Protein AF-0000000074257483 (afdb_homodimer)

Secondary structure (DSSP, 8-state):
-EEEEEEEEE-GGG-SSTHHHHHHHHHHHHHHHHTTEEEEEEEEEESS-SEEEEEEESSHHHHHHHHHHHHHTTEEEEEEEEEEGGGHHHHHHT-/-EEEEEEEEE-GGG-SSTHHHHHHHHHHHHHHHHTTEEEEEEEEEESS-SEEEEEEESSHHHHHHHHHHHHHTTEEEEEEEEEEGGGHHHHHHT-

Structure (mmCIF, N/CA/C/O backbone):
data_AF-0000000074257483-model_v1
#
loop_
_entity.id
_entity.type
_entity.pdbx_description
1 polymer 'GYD domain-containing protein'
#
loop_
_atom_site.group_PDB
_atom_site.id
_atom_site.type_symbol
_atom_site.label_atom_id
_atom_site.label_alt_id
_atom_site.label_comp_id
_atom_site.label_asym_id
_atom_site.label_entity_id
_atom_site.label_seq_id
_atom_site.pdbx_PDB_ins_code
_atom_site.Cartn_x
_atom_site.Cartn_y
_atom_site.Cartn_z
_atom_site.occupancy
_atom_site.B_iso_or_equiv
_atom_site.auth_seq_id
_atom_site.auth_comp_id
_atom_site.auth_asym_id
_atom_site.auth_atom_id
_atom_site.pdbx_PDB_model_num
ATOM 1 N N . MET A 1 1 ? -15.141 -3.865 9.93 1 90.94 1 MET A N 1
ATOM 2 C CA . MET A 1 1 ? -14.094 -2.898 9.617 1 90.94 1 MET A CA 1
ATOM 3 C C . MET A 1 1 ? -13.562 -3.109 8.203 1 90.94 1 MET A C 1
ATOM 5 O O . MET A 1 1 ? -13.359 -4.246 7.773 1 90.94 1 MET A O 1
AT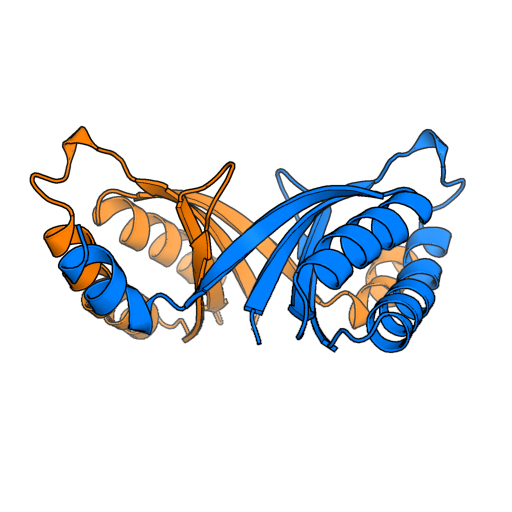OM 9 N N . SER A 1 2 ? -13.547 -2 7.48 1 95.56 2 SER A N 1
ATOM 10 C CA . SER A 1 2 ? -13.047 -2.059 6.109 1 95.56 2 SER A CA 1
ATOM 11 C C . SER A 1 2 ? -11.68 -1.393 5.984 1 95.56 2 SER A C 1
ATOM 13 O O . SER A 1 2 ? -11.43 -0.368 6.621 1 95.56 2 SER A O 1
ATOM 15 N N . THR A 1 3 ? -10.836 -1.987 5.184 1 97.44 3 THR A N 1
ATOM 16 C CA . THR A 1 3 ? -9.484 -1.471 4.969 1 97.44 3 THR A CA 1
ATOM 17 C C . THR A 1 3 ? -9.422 -0.636 3.693 1 97.44 3 THR A C 1
ATOM 19 O O . THR A 1 3 ? -10.016 -1.001 2.676 1 97.44 3 THR A O 1
ATOM 22 N N . TYR A 1 4 ? -8.758 0.468 3.791 1 97.69 4 TYR A N 1
ATOM 23 C CA . TYR A 1 4 ? -8.539 1.355 2.652 1 97.69 4 TYR A CA 1
ATOM 24 C C . TYR A 1 4 ? -7.062 1.676 2.486 1 97.69 4 TYR A C 1
ATOM 26 O O . TYR A 1 4 ? -6.309 1.685 3.463 1 97.69 4 TYR A O 1
ATOM 34 N N . ILE A 1 5 ? -6.695 1.894 1.226 1 98.25 5 ILE A N 1
ATOM 35 C CA . ILE A 1 5 ? -5.348 2.324 0.876 1 98.25 5 ILE A CA 1
ATOM 36 C C . ILE A 1 5 ? -5.414 3.611 0.056 1 98.25 5 ILE A C 1
ATOM 38 O O . ILE A 1 5 ? -6.148 3.689 -0.93 1 98.25 5 ILE A O 1
ATOM 42 N N . ALA A 1 6 ? -4.707 4.582 0.475 1 97.69 6 ALA A N 1
ATOM 43 C CA . ALA A 1 6 ? -4.594 5.848 -0.251 1 97.69 6 ALA A CA 1
ATOM 44 C C . ALA A 1 6 ? -3.188 6.035 -0.81 1 97.69 6 ALA A C 1
ATOM 46 O O . ALA A 1 6 ? -2.211 6.059 -0.056 1 97.69 6 ALA A O 1
ATOM 47 N N . LEU A 1 7 ? -3.074 6.094 -2.111 1 97.88 7 LEU A N 1
ATOM 48 C CA . LEU A 1 7 ? -1.861 6.57 -2.768 1 97.88 7 LEU A CA 1
ATOM 49 C C . LEU A 1 7 ? -1.871 8.094 -2.891 1 97.88 7 LEU A C 1
ATOM 51 O O . LEU A 1 7 ? -2.887 8.68 -3.266 1 97.88 7 LEU A O 1
ATOM 55 N N . ALA A 1 8 ? -0.754 8.75 -2.551 1 97.31 8 ALA A N 1
ATOM 56 C CA . ALA A 1 8 ? -0.803 10.203 -2.426 1 97.31 8 ALA A CA 1
ATOM 57 C C . ALA A 1 8 ? 0.397 10.852 -3.109 1 97.31 8 ALA A C 1
ATOM 59 O O . ALA A 1 8 ? 1.509 10.32 -3.062 1 97.31 8 ALA A O 1
ATOM 60 N N . ASP A 1 9 ? 0.123 11.984 -3.672 1 96.38 9 ASP A N 1
ATOM 61 C CA . ASP A 1 9 ? 1.147 12.867 -4.211 1 96.38 9 ASP A CA 1
ATOM 62 C C . ASP A 1 9 ? 1.146 14.211 -3.488 1 96.38 9 ASP A C 1
ATOM 64 O O . ASP A 1 9 ? 0.085 14.758 -3.182 1 96.38 9 ASP A O 1
ATOM 68 N N . VAL A 1 10 ? 2.35 14.695 -3.266 1 94.25 10 VAL A N 1
ATOM 69 C CA . VAL A 1 10 ? 2.484 16 -2.631 1 94.25 10 VAL A CA 1
ATOM 70 C C . VAL A 1 10 ? 2.109 17.094 -3.625 1 94.25 10 VAL A C 1
ATOM 72 O O . VAL A 1 10 ? 2.566 17.094 -4.77 1 94.25 10 VAL A O 1
ATOM 75 N N . ASN A 1 11 ? 1.139 17.891 -3.246 1 93.31 11 ASN A N 1
ATOM 76 C CA . ASN A 1 11 ? 0.928 19.156 -3.949 1 93.31 11 ASN A CA 1
ATOM 77 C C . ASN A 1 11 ? 1.996 20.188 -3.59 1 93.31 11 ASN A C 1
ATOM 79 O O . ASN A 1 11 ? 1.896 20.859 -2.562 1 93.31 11 ASN A O 1
ATOM 83 N N . GLU A 1 12 ? 2.869 20.375 -4.43 1 88.81 12 GLU A N 1
ATOM 84 C CA . GLU A 1 12 ? 4.074 21.156 -4.133 1 88.81 12 GLU A CA 1
ATOM 85 C C . GLU A 1 12 ? 3.736 22.609 -3.818 1 88.81 12 GLU A C 1
ATOM 87 O O . GLU A 1 12 ? 4.473 23.281 -3.09 1 88.81 12 GLU A O 1
ATOM 92 N N . GLN A 1 13 ? 2.617 23.062 -4.352 1 90.75 13 GLN A N 1
ATOM 93 C CA . GLN A 1 13 ? 2.252 24.453 -4.156 1 90.75 13 GLN A CA 1
ATOM 94 C C . GLN A 1 13 ? 1.845 24.734 -2.713 1 90.75 13 GLN A C 1
ATOM 96 O O . GLN A 1 13 ? 1.81 25.875 -2.275 1 90.75 13 GLN A O 1
ATOM 101 N N . GLU A 1 14 ? 1.692 23.656 -2.016 1 89.75 14 GLU A N 1
ATOM 102 C CA . GLU A 1 14 ? 1.17 23.812 -0.661 1 89.75 14 GLU A CA 1
ATOM 103 C C . GLU A 1 14 ? 2.293 23.781 0.371 1 89.75 14 GLU A C 1
ATOM 105 O O . GLU A 1 14 ? 2.049 23.953 1.567 1 89.75 14 GLU A O 1
ATOM 110 N N . PHE A 1 15 ? 3.477 23.547 -0.029 1 90.25 15 PHE A N 1
ATOM 111 C CA . PHE A 1 15 ? 4.586 23.422 0.908 1 90.25 15 PHE A CA 1
ATOM 112 C C . PHE A 1 15 ? 5.723 24.375 0.527 1 90.25 15 PHE A C 1
ATOM 114 O O . PHE A 1 15 ? 6.008 24.562 -0.657 1 90.25 15 PHE A O 1
ATOM 121 N N . GLN A 1 16 ? 6.375 24.875 1.514 1 88.56 16 GLN A N 1
ATOM 122 C CA . GLN A 1 16 ? 7.492 25.781 1.298 1 88.56 16 GLN A CA 1
ATOM 123 C C . GLN A 1 16 ? 8.828 25.062 1.424 1 88.56 16 GLN A C 1
ATOM 125 O O . GLN A 1 16 ? 9.844 25.531 0.901 1 88.56 16 GLN A O 1
ATOM 130 N N . ASN A 1 17 ? 8.797 24.062 2.258 1 88.5 17 ASN A N 1
ATOM 131 C CA . ASN A 1 17 ? 10 23.266 2.463 1 88.5 17 ASN A CA 1
ATOM 132 C C . ASN A 1 17 ? 9.664 21.828 2.848 1 88.5 17 ASN A C 1
ATOM 134 O O . ASN A 1 17 ? 8.547 21.547 3.268 1 88.5 17 ASN A O 1
ATOM 138 N N . PRO A 1 18 ? 10.609 20.922 2.703 1 85.62 18 PRO A N 1
ATOM 139 C CA . PRO A 1 18 ? 10.367 19.5 2.949 1 85.62 18 PRO A CA 1
ATOM 140 C C . PRO A 1 18 ? 10.07 19.203 4.418 1 85.62 18 PRO A C 1
ATOM 142 O O . PRO A 1 18 ? 9.445 18.188 4.727 1 85.62 18 PRO A O 1
ATOM 145 N N . GLN A 1 19 ? 10.508 20.047 5.344 1 87.44 19 GLN A N 1
ATOM 146 C CA . GLN A 1 19 ? 10.297 19.828 6.77 1 87.44 19 GLN A CA 1
ATOM 147 C C . GLN A 1 19 ? 8.812 19.875 7.125 1 87.44 19 GLN A C 1
ATOM 149 O O . GLN A 1 19 ? 8.383 19.234 8.094 1 87.44 19 GLN A O 1
ATOM 154 N N . GLU A 1 20 ? 8.141 20.594 6.32 1 89.75 20 GLU A N 1
ATOM 155 C CA . GLU A 1 20 ? 6.703 20.688 6.562 1 89.75 20 GLU A CA 1
ATOM 156 C C . GLU A 1 20 ? 6.02 19.328 6.355 1 89.75 20 GLU A C 1
ATOM 158 O O . GLU A 1 20 ? 4.992 19.047 6.973 1 89.75 20 GLU A O 1
ATOM 163 N N . LEU A 1 21 ? 6.609 18.469 5.484 1 88.31 21 LEU A N 1
ATOM 164 C CA . LEU A 1 21 ? 6.062 17.141 5.227 1 88.31 21 LEU A CA 1
ATOM 165 C C . LEU A 1 21 ? 6.188 16.25 6.461 1 88.31 21 LEU A C 1
ATOM 167 O O . LEU A 1 21 ? 5.348 15.375 6.688 1 88.31 21 LEU A O 1
ATOM 171 N N . VAL A 1 22 ? 7.164 16.516 7.289 1 89 22 VAL A N 1
ATOM 172 C CA . VAL A 1 22 ? 7.352 15.75 8.516 1 89 22 VAL A CA 1
ATOM 173 C C . VAL A 1 22 ? 6.219 16.062 9.492 1 89 22 VAL A C 1
ATOM 175 O O . VAL A 1 22 ? 5.66 15.148 10.109 1 8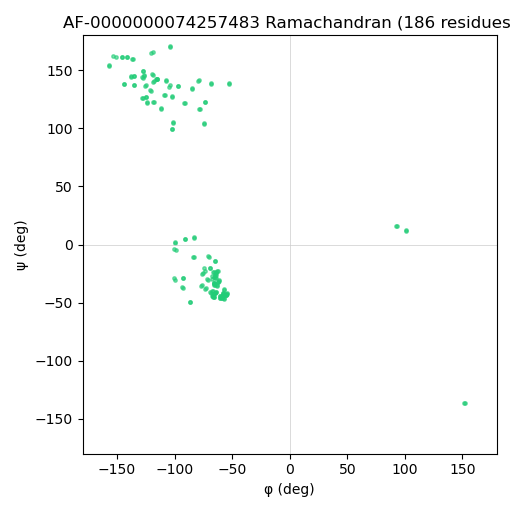9 22 VAL A O 1
ATOM 178 N N . SER A 1 23 ? 5.832 17.25 9.586 1 89.31 23 SER A N 1
ATOM 179 C CA . SER A 1 23 ? 4.879 17.734 10.578 1 89.31 23 SER A CA 1
ATOM 180 C C . SER A 1 23 ? 3.467 17.25 10.273 1 89.31 23 SER A C 1
ATOM 182 O O . SER A 1 23 ? 2.68 16.984 11.188 1 89.31 23 SER A O 1
ATOM 184 N N . ILE A 1 24 ? 3.215 17.062 9.047 1 92.12 24 ILE A N 1
ATOM 185 C CA . ILE A 1 24 ? 1.819 16.797 8.711 1 92.12 24 ILE A CA 1
ATOM 186 C C . ILE A 1 24 ? 1.455 15.359 9.094 1 92.12 24 ILE A C 1
ATOM 188 O O . ILE A 1 24 ? 0.278 15.047 9.281 1 92.12 24 ILE A O 1
ATOM 192 N N . TRP A 1 25 ? 2.34 14.484 9.164 1 90.75 25 TRP A N 1
ATOM 193 C CA . TRP A 1 25 ? 2.033 13.086 9.438 1 90.75 25 TRP A CA 1
ATOM 194 C C . TRP A 1 25 ? 1.495 12.914 10.852 1 90.75 25 TRP A C 1
ATOM 196 O O . TRP A 1 25 ? 0.626 12.07 11.094 1 90.75 25 TRP A O 1
ATOM 206 N N . GLY A 1 26 ? 2.111 13.672 11.82 1 89.69 26 GLY A N 1
ATOM 207 C CA . GLY A 1 26 ? 1.485 13.688 13.133 1 89.69 26 GLY A CA 1
ATOM 208 C C . GLY A 1 26 ? 0.034 14.125 13.102 1 89.69 26 GLY A C 1
ATOM 209 O O . GLY A 1 26 ? -0.824 13.5 13.727 1 89.69 26 GLY A O 1
ATOM 210 N N . ASP A 1 27 ? -0.224 15.109 12.367 1 94.5 27 ASP A N 1
ATOM 211 C CA . ASP A 1 27 ? -1.575 15.641 12.242 1 94.5 27 ASP A CA 1
ATOM 212 C C . ASP A 1 27 ? -2.5 14.648 11.547 1 94.5 27 ASP A C 1
ATOM 214 O O . ASP A 1 27 ? -3.654 14.484 11.938 1 94.5 27 ASP A O 1
ATOM 218 N N . ILE A 1 28 ? -2.039 14.031 10.477 1 95.56 28 ILE A N 1
ATOM 219 C CA . ILE A 1 28 ? -2.83 13.062 9.727 1 95.56 28 ILE A CA 1
ATOM 220 C C . ILE A 1 28 ? -3.227 11.906 10.641 1 95.56 28 ILE A C 1
ATOM 222 O O . ILE A 1 28 ? -4.383 11.477 10.648 1 95.56 28 ILE A O 1
ATOM 226 N N . ARG A 1 29 ? -2.277 11.422 11.398 1 95.31 29 ARG A N 1
ATOM 227 C CA . ARG A 1 29 ? -2.584 10.344 12.336 1 95.31 29 ARG A CA 1
ATOM 228 C C . ARG A 1 29 ? -3.693 10.758 13.297 1 95.31 29 ARG A C 1
ATOM 230 O O . ARG A 1 29 ? -4.617 9.977 13.547 1 95.31 29 ARG A O 1
ATOM 237 N N . GLU A 1 30 ? -3.586 11.93 13.836 1 96.12 30 GLU A N 1
ATOM 238 C CA . GLU A 1 30 ? -4.598 12.445 14.75 1 96.12 30 GLU A CA 1
ATOM 239 C C . GLU A 1 30 ? -5.957 12.555 14.07 1 96.12 30 GLU A C 1
ATOM 241 O O . GLU A 1 30 ? -6.984 12.195 14.656 1 96.12 30 GLU A O 1
ATOM 246 N N . ASP A 1 31 ? -5.988 13.109 12.852 1 96.62 31 ASP A N 1
ATOM 247 C CA . ASP A 1 31 ? -7.234 13.258 12.102 1 96.62 31 ASP A CA 1
ATOM 248 C C . ASP A 1 31 ? -7.898 11.898 11.867 1 96.62 31 ASP A C 1
ATOM 250 O O . ASP A 1 31 ? -9.117 11.766 12.023 1 96.62 31 ASP A O 1
ATOM 254 N N . VAL A 1 32 ? -7.125 10.859 11.469 1 97 32 VAL A N 1
ATOM 255 C CA . VAL A 1 32 ? -7.652 9.516 11.219 1 97 32 VAL A CA 1
ATOM 256 C C . VAL A 1 32 ? -8.328 8.984 12.484 1 97 32 VAL A C 1
ATOM 258 O O . VAL A 1 32 ? -9.453 8.477 12.43 1 97 32 VAL A O 1
ATOM 261 N N . GLU A 1 33 ? -7.684 9.195 13.594 1 96.38 33 GLU A N 1
ATOM 262 C CA . GLU A 1 33 ? -8.227 8.719 14.867 1 96.38 33 GLU A CA 1
ATOM 263 C C . GLU A 1 33 ? -9.508 9.461 15.227 1 96.38 33 GLU A C 1
ATOM 265 O O . GLU A 1 33 ? -10.5 8.844 15.625 1 96.38 33 GLU A O 1
ATOM 270 N N . LYS A 1 34 ? -9.461 10.703 15.07 1 97 34 LYS A N 1
ATOM 271 C CA . LYS A 1 34 ? -10.609 11.539 15.414 1 97 34 LYS A CA 1
ATOM 272 C C . LYS A 1 34 ? -11.828 11.18 14.562 1 97 34 LYS A C 1
ATOM 274 O O . LYS A 1 34 ? -12.961 11.273 15.031 1 97 34 LYS A O 1
ATOM 279 N N . LEU A 1 35 ? -11.625 10.773 13.383 1 96.38 35 LEU A N 1
ATOM 280 C CA . LEU A 1 35 ? -12.711 10.492 12.445 1 96.38 35 LEU A CA 1
ATOM 281 C C . LEU A 1 35 ? -13.148 9.039 12.539 1 96.38 35 LEU A C 1
ATOM 283 O O . LEU A 1 35 ? -13.93 8.562 11.711 1 96.38 35 LEU A O 1
ATOM 287 N N . GLY A 1 36 ? -12.516 8.375 13.523 1 94.19 36 GLY A N 1
ATOM 288 C CA . GLY A 1 36 ? -12.992 7.027 13.812 1 94.19 36 GLY A CA 1
ATOM 289 C C . GLY A 1 36 ? -12.234 5.953 13.047 1 94.19 36 GLY 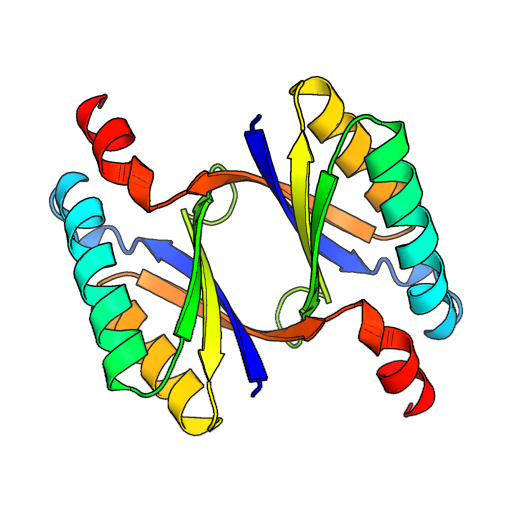A C 1
ATOM 290 O O . GLY A 1 36 ? -12.727 4.832 12.898 1 94.19 36 GLY A O 1
ATOM 291 N N . GLY A 1 37 ? -11.078 6.336 12.516 1 97.12 37 GLY A N 1
ATOM 292 C CA . GLY A 1 37 ? -10.25 5.363 11.82 1 97.12 37 GLY A CA 1
ATOM 293 C C . GLY A 1 37 ? -9.047 4.918 12.625 1 97.12 37 GLY A C 1
ATOM 294 O O . GLY A 1 37 ? -8.82 5.406 13.734 1 97.12 37 GLY A O 1
ATOM 295 N N . GLU A 1 38 ? -8.398 3.908 12.109 1 97.5 38 GLU A N 1
ATOM 296 C CA . GLU A 1 38 ? -7.109 3.436 12.602 1 97.5 38 GLU A CA 1
ATOM 297 C C . GLU A 1 38 ? -6.066 3.418 11.484 1 97.5 38 GLU A C 1
ATOM 299 O O . GLU A 1 38 ? -6.262 2.766 10.461 1 97.5 38 GLU A O 1
ATOM 304 N N . LEU A 1 39 ? -5 4.117 11.656 1 96.75 39 LEU A N 1
ATOM 305 C CA . LEU A 1 39 ? -3.885 4.086 10.719 1 96.75 39 LEU A CA 1
ATOM 306 C C . LEU A 1 39 ? -3.045 2.83 10.906 1 96.75 39 LEU A C 1
ATOM 308 O O . LEU A 1 39 ? -2.484 2.609 11.984 1 96.75 39 LEU A O 1
ATOM 312 N N . LEU A 1 40 ? -2.955 1.969 9.953 1 97 40 LEU A N 1
ATOM 313 C CA . LEU A 1 40 ? -2.215 0.715 10.047 1 97 40 LEU A CA 1
ATOM 314 C C . LEU A 1 40 ? -0.749 0.92 9.68 1 97 40 LEU A C 1
ATOM 316 O O . LEU A 1 40 ? 0.146 0.504 10.422 1 97 40 LEU A O 1
ATOM 320 N N . ASP A 1 41 ? -0.519 1.566 8.547 1 96.19 41 ASP A N 1
ATOM 321 C CA . ASP A 1 41 ? 0.846 1.862 8.117 1 96.19 41 ASP A CA 1
ATOM 322 C C . ASP A 1 41 ? 0.875 3.051 7.16 1 96.19 41 ASP A C 1
ATOM 324 O O . ASP A 1 41 ? -0.132 3.365 6.523 1 96.19 41 ASP A O 1
ATOM 328 N N . SER A 1 42 ? 1.956 3.707 7.113 1 97 42 SER A N 1
ATOM 329 C CA . SER A 1 42 ? 2.24 4.785 6.168 1 97 42 SER A CA 1
ATOM 330 C C . SER A 1 42 ? 3.703 4.773 5.742 1 97 42 SER A C 1
ATOM 332 O O . SER A 1 42 ? 4.594 4.527 6.559 1 97 42 SER A O 1
ATOM 334 N N . TYR A 1 43 ? 3.953 4.992 4.438 1 96.88 43 TYR A N 1
ATOM 335 C CA . TYR A 1 43 ? 5.301 4.98 3.885 1 96.88 43 TYR A CA 1
ATOM 336 C C . TYR A 1 43 ? 5.5 6.117 2.895 1 96.88 43 TYR A C 1
ATOM 338 O O . TYR A 1 43 ? 4.574 6.48 2.164 1 96.88 43 TYR A O 1
ATOM 346 N N . ALA A 1 44 ? 6.68 6.625 2.93 1 95.81 44 ALA A N 1
ATOM 347 C CA . ALA A 1 44 ? 7.168 7.359 1.768 1 95.81 44 ALA A CA 1
ATOM 348 C C . ALA A 1 44 ? 7.648 6.41 0.675 1 95.81 44 ALA A C 1
ATOM 350 O O . ALA A 1 44 ? 8.281 5.387 0.964 1 95.81 44 ALA A O 1
ATOM 351 N N . LEU A 1 45 ? 7.367 6.77 -0.537 1 96.12 45 LEU A N 1
ATOM 352 C CA . LEU A 1 45 ? 7.676 5.895 -1.661 1 96.12 45 LEU A CA 1
ATOM 353 C C . LEU A 1 45 ? 8.727 6.527 -2.57 1 96.12 45 LEU A C 1
ATOM 355 O O . LEU A 1 45 ? 8.75 7.75 -2.734 1 96.12 45 LEU A O 1
ATOM 359 N N . VAL A 1 46 ? 9.57 5.75 -3.074 1 92.44 46 VAL A N 1
ATOM 360 C CA . VAL A 1 46 ? 10.508 6.152 -4.121 1 92.44 46 VAL A CA 1
ATOM 361 C C . VAL A 1 46 ? 10.023 5.637 -5.473 1 92.44 46 VAL A C 1
ATOM 363 O O . VAL A 1 46 ? 10.258 4.477 -5.824 1 92.44 46 VAL A O 1
ATOM 366 N N . GLY A 1 47 ? 9.398 6.473 -6.25 1 89 47 GLY A N 1
ATOM 367 C CA . GLY A 1 47 ? 8.828 6.035 -7.512 1 89 47 GLY A CA 1
ATOM 368 C C . GLY A 1 47 ? 7.625 6.855 -7.938 1 89 47 GLY A C 1
ATOM 369 O O . GLY A 1 47 ? 7.641 8.086 -7.852 1 89 47 GLY A O 1
ATOM 370 N N . GLY A 1 48 ? 6.527 6.125 -8.445 1 84.81 48 GLY A N 1
ATOM 371 C CA . GLY A 1 48 ? 5.445 6.812 -9.125 1 84.81 48 GLY A CA 1
ATOM 372 C C . GLY A 1 48 ? 4.547 7.598 -8.188 1 84.81 48 GLY A C 1
ATOM 373 O O . GLY A 1 48 ? 3.807 8.484 -8.625 1 84.81 48 GLY A O 1
ATOM 374 N N . TYR A 1 49 ? 4.391 7.398 -6.922 1 95.19 49 TYR A N 1
ATOM 375 C CA . TYR A 1 49 ? 3.699 8.156 -5.887 1 95.19 49 TYR A CA 1
ATOM 376 C C . TYR A 1 49 ? 4.672 8.617 -4.805 1 95.19 49 TYR A C 1
ATOM 378 O O . TYR A 1 49 ? 5.801 8.125 -4.727 1 95.19 49 TYR A O 1
ATOM 386 N N . ASP A 1 50 ? 4.219 9.555 -3.982 1 95.44 50 ASP A N 1
ATOM 387 C CA . ASP A 1 50 ? 5.098 10.047 -2.926 1 95.44 50 ASP A CA 1
ATOM 388 C C . ASP A 1 50 ? 4.875 9.281 -1.624 1 95.44 50 ASP A C 1
ATOM 390 O O . ASP A 1 50 ? 5.82 9.047 -0.868 1 95.44 50 ASP A O 1
ATOM 394 N N . PHE A 1 51 ? 3.609 8.93 -1.363 1 96.62 51 PHE A N 1
ATOM 395 C CA . PHE A 1 51 ? 3.277 8.242 -0.121 1 96.62 51 PHE A CA 1
ATOM 396 C C . PHE A 1 51 ? 2.213 7.176 -0.359 1 96.62 51 PHE A C 1
ATOM 398 O O . PHE A 1 51 ? 1.483 7.234 -1.352 1 96.62 51 PHE A O 1
ATOM 405 N N . VAL A 1 52 ? 2.098 6.254 0.573 1 97.62 52 VAL A N 1
ATOM 406 C CA . VAL A 1 52 ? 0.97 5.332 0.697 1 97.62 52 VAL A CA 1
ATOM 407 C C . VAL A 1 52 ? 0.539 5.238 2.158 1 97.62 52 VAL A C 1
ATOM 409 O O . VAL A 1 52 ? 1.38 5.211 3.061 1 97.62 52 VAL A O 1
ATOM 412 N N . VAL A 1 53 ? -0.74 5.242 2.369 1 97.75 53 VAL A N 1
ATOM 413 C CA . VAL A 1 53 ? -1.345 5.16 3.695 1 97.75 53 VAL A CA 1
ATOM 414 C C . VAL A 1 53 ? -2.383 4.043 3.723 1 97.75 53 VAL A C 1
ATOM 416 O O . VAL A 1 53 ? -3.254 3.973 2.852 1 97.75 53 VAL A O 1
ATOM 419 N N . THR A 1 54 ? -2.258 3.148 4.656 1 98.25 54 THR A N 1
ATOM 420 C CA . THR A 1 54 ? -3.26 2.115 4.898 1 98.25 54 THR A CA 1
ATOM 421 C C . THR A 1 54 ? -4.012 2.385 6.199 1 98.25 54 THR A C 1
ATOM 423 O O . THR A 1 54 ? -3.393 2.627 7.238 1 98.25 54 THR A O 1
ATOM 426 N N . PHE A 1 55 ? -5.34 2.385 6.137 1 98.12 55 PHE A N 1
ATOM 427 C CA . PHE A 1 55 ? -6.125 2.633 7.344 1 98.12 55 PHE A CA 1
ATOM 428 C C . PHE A 1 55 ? -7.41 1.817 7.328 1 98.12 55 PHE A C 1
ATOM 430 O O . PHE A 1 55 ? -7.828 1.32 6.281 1 98.12 55 PHE A O 1
ATOM 437 N N . GLU A 1 56 ? -7.977 1.687 8.547 1 98.25 56 GLU A N 1
ATOM 438 C CA . GLU A 1 56 ? -9.25 0.987 8.719 1 98.25 56 GLU A CA 1
ATOM 439 C C . GLU A 1 56 ? -10.32 1.913 9.289 1 98.25 56 GLU A C 1
ATOM 441 O O . GLU A 1 56 ? -10.008 2.834 10.047 1 98.25 56 GLU A O 1
ATOM 446 N N . VAL A 1 57 ? -11.5 1.656 8.836 1 97.38 57 VAL A N 1
ATOM 447 C CA . VAL A 1 57 ? -12.641 2.398 9.359 1 97.38 57 VAL A CA 1
ATOM 448 C C . VAL A 1 57 ? -13.797 1.44 9.633 1 97.38 57 VAL A C 1
ATOM 450 O O . VAL A 1 57 ? -13.883 0.368 9.031 1 97.38 57 VAL A O 1
ATOM 453 N N . ASP A 1 58 ? -14.734 1.931 10.508 1 95.38 58 ASP A N 1
ATOM 454 C CA . ASP A 1 58 ? -15.93 1.148 10.805 1 95.38 58 ASP A CA 1
ATOM 455 C C . ASP A 1 58 ? -17.078 1.53 9.875 1 95.38 58 ASP A C 1
ATOM 457 O O . ASP A 1 58 ? -17.953 0.707 9.586 1 95.38 58 ASP A O 1
ATOM 461 N N . GLU A 1 59 ? -17.062 2.711 9.453 1 93.25 59 GLU A N 1
ATOM 462 C CA . GLU A 1 59 ? -18.125 3.262 8.609 1 93.25 59 GLU A CA 1
ATOM 463 C C . GLU A 1 59 ? -17.547 3.842 7.32 1 93.25 59 GLU A C 1
ATOM 465 O O . GLU A 1 59 ? -16.578 4.594 7.344 1 93.25 59 GLU A O 1
ATOM 470 N N . GLU A 1 60 ? -18.25 3.531 6.25 1 91.69 60 GLU A N 1
ATOM 471 C CA . GLU A 1 60 ? -17.734 3.902 4.934 1 91.69 60 GLU A CA 1
ATOM 472 C C . GLU A 1 60 ? -17.625 5.418 4.793 1 91.69 60 GLU A C 1
ATOM 474 O O . GLU A 1 60 ? -16.703 5.914 4.141 1 91.69 60 GLU A O 1
ATOM 479 N N . ASP A 1 61 ? -18.516 6.137 5.367 1 93.5 61 ASP A N 1
ATOM 480 C CA . ASP A 1 61 ? -18.453 7.594 5.277 1 93.5 61 ASP A CA 1
ATOM 481 C C . ASP A 1 61 ? -17.172 8.133 5.898 1 93.5 61 ASP A C 1
ATOM 483 O O . ASP A 1 61 ? -16.656 9.164 5.461 1 93.5 61 ASP A O 1
ATOM 487 N N . ALA A 1 62 ? -16.719 7.402 6.895 1 95.25 62 ALA A N 1
ATOM 488 C CA . ALA A 1 62 ? -15.484 7.82 7.551 1 95.25 62 ALA A CA 1
ATOM 489 C C . ALA A 1 62 ? -14.297 7.719 6.598 1 95.25 62 ALA A C 1
ATOM 491 O O . ALA A 1 62 ? -13.359 8.516 6.672 1 95.25 62 ALA A O 1
ATOM 492 N N . ALA A 1 63 ? -14.312 6.754 5.715 1 95.38 63 ALA A N 1
ATOM 493 C CA . ALA A 1 63 ? -13.242 6.617 4.738 1 95.38 63 ALA A CA 1
ATOM 494 C C . ALA A 1 63 ? -13.141 7.859 3.855 1 95.38 63 ALA A C 1
ATOM 496 O O . ALA A 1 63 ? -12.039 8.359 3.594 1 95.38 63 ALA A O 1
ATOM 497 N N . MET A 1 64 ? -14.281 8.32 3.428 1 94.88 64 MET A N 1
ATOM 498 C CA . MET A 1 64 ? -14.312 9.523 2.605 1 94.88 64 MET A CA 1
ATOM 499 C C . MET A 1 64 ? -13.82 10.734 3.389 1 94.88 64 MET A C 1
ATOM 501 O O . MET A 1 64 ? -13.023 11.523 2.879 1 94.88 64 MET A O 1
ATOM 505 N N . GLN A 1 65 ? -14.219 10.836 4.613 1 97.31 65 GLN A N 1
ATOM 506 C CA . GLN A 1 65 ? -13.797 11.953 5.453 1 97.31 65 GLN A CA 1
ATOM 507 C C . GLN A 1 65 ? -12.289 11.922 5.691 1 97.31 65 GLN A C 1
ATOM 509 O O . GLN A 1 65 ? -11.625 12.961 5.66 1 97.31 65 GLN A O 1
ATOM 514 N N . ILE A 1 66 ? -11.82 10.766 5.91 1 97.25 66 ILE A N 1
ATOM 515 C CA . ILE A 1 66 ? -10.391 10.602 6.148 1 97.25 66 ILE A CA 1
ATOM 516 C C . ILE A 1 66 ? -9.617 10.969 4.887 1 97.25 66 ILE A C 1
ATOM 518 O O . ILE A 1 66 ? -8.625 11.695 4.949 1 97.25 66 ILE A O 1
ATOM 522 N N . ALA A 1 67 ? -10.07 10.477 3.686 1 95.88 67 ALA A N 1
ATOM 523 C CA . ALA A 1 67 ? -9.438 10.844 2.422 1 95.88 67 ALA A CA 1
ATOM 524 C C . ALA A 1 67 ? -9.406 12.359 2.244 1 95.88 67 ALA A C 1
ATOM 526 O O . ALA A 1 67 ? -8.375 12.922 1.872 1 95.88 67 ALA A O 1
ATOM 527 N N . MET A 1 68 ? -10.469 12.992 2.551 1 96.69 68 MET A N 1
ATOM 528 C CA . MET A 1 68 ? -10.562 14.445 2.428 1 96.69 68 MET A CA 1
ATOM 529 C C . MET A 1 68 ? -9.625 15.141 3.41 1 96.69 68 MET A C 1
ATOM 531 O O . MET A 1 68 ? -9.008 16.141 3.076 1 96.69 68 MET A O 1
ATOM 535 N N . ALA A 1 69 ? -9.594 14.633 4.625 1 96.31 69 ALA A N 1
ATOM 536 C CA . ALA A 1 69 ? -8.711 15.203 5.633 1 96.31 69 ALA A CA 1
ATOM 537 C C . ALA A 1 69 ? -7.25 15.148 5.184 1 96.31 69 ALA A C 1
ATOM 539 O O . ALA A 1 69 ? -6.512 16.125 5.324 1 96.31 69 ALA A O 1
ATOM 540 N N . ILE A 1 70 ? -6.805 14.031 4.672 1 96.69 70 ILE A N 1
ATOM 541 C CA . ILE A 1 70 ? -5.449 13.875 4.156 1 96.69 70 ILE A CA 1
ATOM 542 C C . ILE A 1 70 ? -5.195 14.898 3.053 1 96.69 70 ILE A C 1
ATOM 544 O O . ILE A 1 70 ? -4.148 15.555 3.027 1 96.69 70 ILE A O 1
ATOM 548 N N . GLU A 1 71 ? -6.164 15.117 2.178 1 95.12 71 GLU A N 1
ATOM 549 C CA . GLU A 1 71 ? -6.027 16.062 1.076 1 95.12 71 GLU A CA 1
ATOM 550 C C . GLU A 1 71 ? -5.91 17.5 1.594 1 95.12 71 GLU A C 1
ATOM 552 O O . GLU A 1 71 ? -5.215 18.328 1.001 1 95.12 71 GLU A O 1
ATOM 557 N N . ARG A 1 72 ? -6.539 17.734 2.609 1 94.44 72 ARG A N 1
ATOM 558 C CA . ARG A 1 72 ? -6.484 19.062 3.201 1 94.44 72 ARG A CA 1
ATOM 559 C C . ARG A 1 72 ? -5.07 19.391 3.67 1 94.44 72 ARG A C 1
ATOM 561 O O . ARG A 1 72 ? -4.719 20.562 3.811 1 94.44 72 ARG A O 1
ATOM 568 N N . HIS A 1 73 ? -4.316 18.391 3.943 1 94.5 73 HIS A N 1
ATOM 569 C CA . HIS A 1 73 ? -2.934 18.609 4.363 1 94.5 73 HIS A CA 1
ATOM 570 C C . HIS A 1 73 ? -2.018 18.797 3.16 1 94.5 73 HIS A C 1
ATOM 572 O O . HIS A 1 73 ? -0.793 18.844 3.307 1 94.5 73 HIS A O 1
ATOM 578 N N . GLY A 1 74 ? -2.537 18.875 1.954 1 94.25 74 GLY A N 1
ATOM 579 C CA . GLY A 1 74 ? -1.729 19.203 0.79 1 94.25 74 GLY A CA 1
ATOM 580 C C . GLY A 1 74 ? -1.35 17.984 -0.029 1 94.25 74 GLY A C 1
ATOM 581 O O . GLY A 1 74 ? -0.392 18.016 -0.804 1 94.25 74 GLY A O 1
ATOM 582 N N . LEU A 1 75 ? -1.979 16.875 0.265 1 96.06 75 LEU A N 1
ATOM 583 C CA . LEU A 1 75 ? -1.754 15.664 -0.505 1 96.06 75 LEU A CA 1
ATOM 584 C C . LEU A 1 75 ? -2.92 15.398 -1.45 1 96.06 75 LEU A C 1
ATOM 586 O O . LEU A 1 75 ? -4.082 15.555 -1.07 1 96.06 75 LEU A O 1
ATOM 590 N N . ASP A 1 76 ? -2.693 15.016 -2.674 1 95.94 76 ASP A N 1
ATOM 591 C CA . ASP A 1 76 ? -3.693 14.492 -3.602 1 95.94 76 ASP A CA 1
ATOM 592 C C . ASP A 1 76 ? -3.771 12.969 -3.523 1 95.94 76 ASP A C 1
ATOM 594 O O . ASP A 1 76 ? -2.777 12.281 -3.75 1 95.94 76 ASP A O 1
ATOM 598 N N . THR A 1 77 ? -4.938 12.531 -3.219 1 95.88 77 THR A N 1
ATOM 599 C CA . THR A 1 77 ? -5.008 11.102 -2.912 1 95.88 77 THR A CA 1
ATOM 600 C C . THR A 1 77 ? -5.875 10.375 -3.932 1 95.88 77 THR A C 1
ATOM 602 O O . THR A 1 77 ? -6.824 10.945 -4.473 1 95.88 77 THR A O 1
ATOM 605 N N . GLN A 1 78 ? -5.566 9.219 -4.328 1 96.38 78 GLN A N 1
ATOM 606 C CA . GLN A 1 78 ? -6.426 8.156 -4.836 1 96.38 78 GLN A CA 1
ATOM 607 C C . GLN A 1 78 ? -6.684 7.094 -3.766 1 96.38 78 GLN A C 1
ATOM 609 O O . GLN A 1 78 ? -5.797 6.305 -3.441 1 96.38 78 GLN A O 1
ATOM 614 N N . THR A 1 79 ? -7.859 7.109 -3.215 1 96.31 79 THR A N 1
ATOM 615 C CA . THR A 1 79 ? -8.219 6.219 -2.119 1 96.31 79 THR A CA 1
ATOM 616 C C . THR A 1 79 ? -9.07 5.055 -2.625 1 96.31 79 THR A C 1
ATOM 618 O O . THR A 1 79 ? -10.078 5.27 -3.307 1 96.31 79 THR A O 1
ATOM 621 N N . MET A 1 80 ? -8.594 3.883 -2.273 1 96.75 80 MET A N 1
ATOM 622 C CA . MET A 1 80 ? -9.227 2.668 -2.77 1 96.75 80 MET A CA 1
ATOM 623 C C . MET A 1 80 ? -9.578 1.729 -1.619 1 96.75 80 MET A C 1
ATOM 625 O O . MET A 1 80 ? -8.828 1.616 -0.652 1 96.75 80 MET A O 1
ATOM 629 N N . ARG A 1 81 ? -10.727 1.036 -1.732 1 96.19 81 ARG A N 1
ATOM 630 C CA . ARG A 1 81 ? -11.039 -0.051 -0.811 1 96.19 81 ARG A CA 1
ATOM 631 C C . ARG A 1 81 ? -10.102 -1.236 -1.023 1 96.19 81 ARG A C 1
ATOM 633 O O . ARG A 1 81 ? -9.75 -1.562 -2.16 1 96.19 81 ARG A O 1
ATOM 640 N N . ALA A 1 82 ? -9.664 -1.829 0.046 1 97.38 82 ALA A N 1
ATOM 641 C CA . ALA A 1 82 ? -8.734 -2.949 0.002 1 97.38 82 ALA A CA 1
ATOM 642 C C . ALA A 1 82 ? -9.32 -4.184 0.674 1 97.38 82 ALA A C 1
ATOM 644 O O . ALA A 1 82 ? -9.852 -4.102 1.783 1 97.38 82 ALA A O 1
ATOM 645 N N . ILE A 1 83 ? -9.227 -5.32 0.027 1 95.19 83 ILE A N 1
ATOM 646 C CA . ILE A 1 83 ? -9.688 -6.605 0.541 1 95.19 83 ILE A CA 1
ATOM 647 C C . ILE A 1 83 ? -8.508 -7.566 0.665 1 95.19 83 ILE A C 1
ATOM 649 O O . ILE A 1 83 ? -7.797 -7.816 -0.314 1 95.19 83 ILE A O 1
ATOM 653 N N . PRO A 1 84 ? -8.297 -8.062 1.865 1 94.69 84 PRO A N 1
ATOM 654 C CA . PRO A 1 84 ? -7.176 -8.992 2.014 1 94.69 84 PRO A CA 1
ATOM 655 C C . PRO A 1 84 ? -7.23 -10.148 1.012 1 94.69 84 PRO A C 1
ATOM 657 O O . PRO A 1 84 ? -8.297 -10.727 0.792 1 94.69 84 PRO A O 1
ATOM 660 N N . THR A 1 85 ? -6.078 -10.484 0.468 1 94.25 85 THR A N 1
ATOM 661 C CA . THR A 1 85 ? -6.035 -11.469 -0.605 1 94.25 85 THR A CA 1
ATOM 662 C C . THR A 1 85 ? -6.387 -12.859 -0.077 1 94.25 85 THR A C 1
ATOM 664 O O . THR A 1 85 ? -6.762 -13.742 -0.847 1 94.25 85 THR A O 1
ATOM 667 N N . ASP A 1 86 ? -6.266 -13.07 1.22 1 91.69 86 ASP A N 1
ATOM 668 C CA . ASP A 1 86 ? -6.656 -14.352 1.786 1 91.69 86 ASP A CA 1
ATOM 669 C C . ASP A 1 86 ? -8.156 -14.586 1.634 1 91.69 86 ASP A C 1
ATOM 671 O O . ASP A 1 86 ? -8.633 -15.711 1.798 1 91.69 86 ASP A O 1
ATOM 675 N N . ARG A 1 87 ? -8.883 -13.523 1.304 1 90.88 87 ARG A N 1
ATOM 676 C CA . ARG A 1 87 ? -10.336 -13.617 1.147 1 90.88 87 ARG A CA 1
ATOM 677 C C . ARG A 1 87 ? -10.719 -13.719 -0.324 1 90.88 87 ARG A C 1
ATOM 679 O O . ARG A 1 87 ? -11.906 -13.727 -0.662 1 90.88 87 ARG A O 1
ATOM 686 N N . LEU A 1 88 ? -9.828 -13.742 -1.222 1 88.69 88 LEU A N 1
ATOM 687 C CA . LEU A 1 88 ? -10.102 -13.711 -2.654 1 88.69 88 LEU A CA 1
ATOM 688 C C . LEU A 1 88 ? -11 -14.867 -3.062 1 88.69 88 LEU A C 1
ATOM 690 O O . LEU A 1 88 ? -11.859 -14.719 -3.934 1 88.69 88 LEU A O 1
ATOM 694 N N . GLY A 1 89 ? -10.75 -15.992 -2.477 1 87.88 89 GLY A N 1
ATOM 695 C CA . GLY A 1 89 ? -11.594 -17.141 -2.771 1 87.88 89 GLY A CA 1
ATOM 696 C C . GLY A 1 89 ? -13.07 -16.859 -2.549 1 87.88 89 GLY A C 1
ATOM 697 O O . GLY A 1 89 ? -13.906 -17.25 -3.365 1 87.88 89 GLY A O 1
ATOM 698 N N . GLU A 1 90 ? -13.375 -16.188 -1.479 1 87.81 90 GLU A N 1
ATOM 699 C CA . GLU A 1 90 ? -14.758 -15.836 -1.149 1 87.81 90 GLU A CA 1
ATOM 700 C C . GLU A 1 90 ? -15.352 -14.883 -2.182 1 87.81 90 GLU A C 1
ATOM 702 O O . GLU A 1 90 ? -16.547 -14.953 -2.488 1 87.81 90 GLU A O 1
ATOM 707 N N . LEU A 1 91 ? -14.547 -14.016 -2.709 1 80.69 91 LEU A N 1
ATOM 708 C CA . LEU A 1 91 ? -15.008 -13 -3.648 1 80.69 91 LEU A CA 1
ATOM 709 C C . LEU A 1 91 ? -15.32 -13.617 -5.008 1 80.69 91 LEU A C 1
ATOM 711 O O . LEU A 1 91 ? -16.266 -13.188 -5.684 1 80.69 91 LEU A O 1
ATOM 715 N N . VAL A 1 92 ? -14.461 -14.578 -5.348 1 83.06 92 VAL A N 1
ATOM 716 C CA . VAL A 1 92 ? -14.602 -15.203 -6.656 1 83.06 92 VAL A CA 1
ATOM 717 C C . VAL A 1 92 ? -15.766 -16.188 -6.645 1 83.06 92 VAL A C 1
ATOM 719 O O . VAL A 1 92 ? -16.438 -16.375 -7.664 1 83.06 92 VAL A O 1
ATOM 722 N N . ASP A 1 93 ? -15.898 -16.781 -5.516 1 81.75 93 ASP A N 1
ATOM 723 C CA . ASP A 1 93 ? -17.016 -17.719 -5.422 1 81.75 93 ASP A CA 1
ATOM 724 C C . ASP A 1 93 ? -18.344 -17 -5.586 1 81.75 9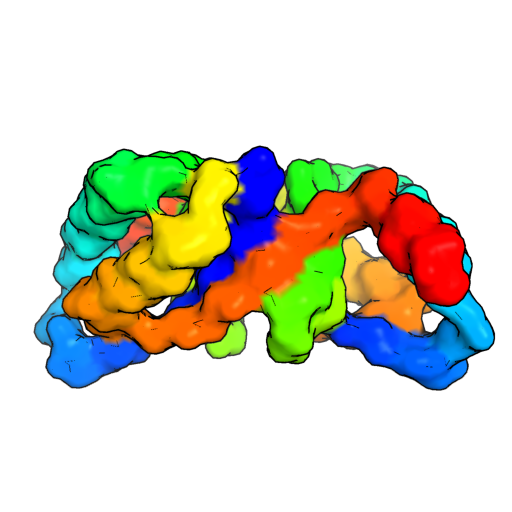3 ASP A C 1
ATOM 726 O O . ASP A 1 93 ? -19.328 -17.594 -6.031 1 81.75 93 ASP A O 1
ATOM 730 N N . ASP A 1 94 ? -18.281 -15.75 -5.312 1 69.25 94 ASP A N 1
ATOM 731 C CA . ASP A 1 94 ? -19.531 -14.977 -5.379 1 69.25 94 ASP A CA 1
ATOM 732 C C . ASP A 1 94 ? -19.812 -14.531 -6.809 1 69.25 94 ASP A C 1
ATOM 734 O O . ASP A 1 94 ? -20.922 -14.07 -7.109 1 69.25 94 ASP A O 1
ATOM 738 N N . ILE A 1 95 ? -18.906 -14.68 -7.645 1 62.56 95 ILE A N 1
ATOM 739 C CA . ILE A 1 95 ? -19.141 -14.227 -9.016 1 62.56 95 ILE A CA 1
ATOM 740 C C . ILE A 1 95 ? -19.609 -15.398 -9.875 1 62.56 95 ILE A C 1
ATOM 742 O O . ILE A 1 95 ? -19.234 -16.547 -9.617 1 62.56 95 ILE A O 1
ATOM 746 N N . MET B 1 1 ? 16.938 -4.445 6.574 1 91.06 1 MET B N 1
ATOM 747 C CA . MET B 1 1 ? 15.789 -4.887 5.781 1 91.06 1 MET B CA 1
ATOM 748 C C . MET B 1 1 ? 15.062 -3.697 5.16 1 91.06 1 MET B C 1
ATOM 750 O O . MET B 1 1 ? 14.875 -2.67 5.816 1 91.06 1 MET B O 1
ATOM 754 N N . SER B 1 2 ? 14.852 -3.838 3.865 1 95.62 2 SER B N 1
ATOM 755 C CA . SER B 1 2 ? 14.156 -2.775 3.146 1 95.62 2 SER B CA 1
ATOM 756 C C . SER B 1 2 ? 12.742 -3.201 2.766 1 95.62 2 SER B C 1
ATOM 758 O O . SER B 1 2 ? 12.516 -4.355 2.396 1 95.62 2 SER B O 1
ATOM 760 N N . THR B 1 3 ? 11.828 -2.275 2.877 1 97.44 3 THR B N 1
ATOM 761 C CA . THR B 1 3 ? 10.43 -2.533 2.553 1 97.44 3 THR B CA 1
ATOM 762 C C . THR B 1 3 ? 10.109 -2.068 1.134 1 97.44 3 THR B C 1
ATOM 764 O O . THR B 1 3 ? 10.57 -1.009 0.704 1 97.44 3 THR B O 1
ATOM 767 N N . TYR B 1 4 ? 9.391 -2.879 0.433 1 97.69 4 TYR B N 1
ATOM 768 C CA . TYR B 1 4 ? 8.93 -2.566 -0.917 1 97.69 4 TYR B CA 1
ATOM 769 C C . TYR B 1 4 ? 7.426 -2.748 -1.039 1 97.69 4 TYR B C 1
ATOM 771 O O . TYR B 1 4 ? 6.832 -3.572 -0.337 1 97.69 4 TYR B O 1
ATOM 779 N N . ILE B 1 5 ? 6.848 -1.936 -1.917 1 98.25 5 ILE B N 1
ATOM 780 C CA . ILE B 1 5 ? 5.434 -2.031 -2.256 1 98.25 5 ILE B CA 1
ATOM 781 C C . ILE B 1 5 ? 5.273 -2.191 -3.768 1 98.25 5 ILE B C 1
ATOM 783 O O . ILE B 1 5 ? 5.836 -1.415 -4.543 1 98.25 5 ILE B O 1
ATOM 787 N N . ALA B 1 6 ? 4.578 -3.164 -4.168 1 97.69 6 ALA B N 1
ATOM 788 C CA . ALA B 1 6 ? 4.258 -3.395 -5.574 1 97.69 6 ALA B CA 1
ATOM 789 C C . ALA B 1 6 ? 2.77 -3.184 -5.84 1 97.69 6 ALA B C 1
ATOM 791 O O . ALA B 1 6 ? 1.924 -3.855 -5.242 1 97.69 6 ALA B O 1
ATOM 792 N N . LEU B 1 7 ? 2.455 -2.225 -6.656 1 97.88 7 LEU B N 1
ATOM 793 C CA . LEU B 1 7 ? 1.122 -2.107 -7.238 1 97.88 7 LEU B CA 1
ATOM 794 C C . LEU B 1 7 ? 1 -2.963 -8.492 1 97.88 7 LEU B C 1
ATOM 796 O O . LEU B 1 7 ? 1.898 -2.967 -9.336 1 97.88 7 LEU B O 1
ATOM 800 N N . ALA B 1 8 ? -0.099 -3.711 -8.625 1 97.31 8 ALA B N 1
ATOM 801 C CA . ALA B 1 8 ? -0.141 -4.715 -9.688 1 97.31 8 ALA B CA 1
ATOM 802 C C . ALA B 1 8 ? -1.478 -4.68 -10.422 1 97.31 8 ALA B C 1
ATOM 804 O O . ALA B 1 8 ? -2.523 -4.449 -9.812 1 97.31 8 ALA B O 1
ATOM 805 N N . ASP B 1 9 ? -1.387 -4.945 -11.688 1 96.44 9 ASP B N 1
ATOM 806 C CA . ASP B 1 9 ? -2.545 -5.152 -12.547 1 96.44 9 ASP B CA 1
ATOM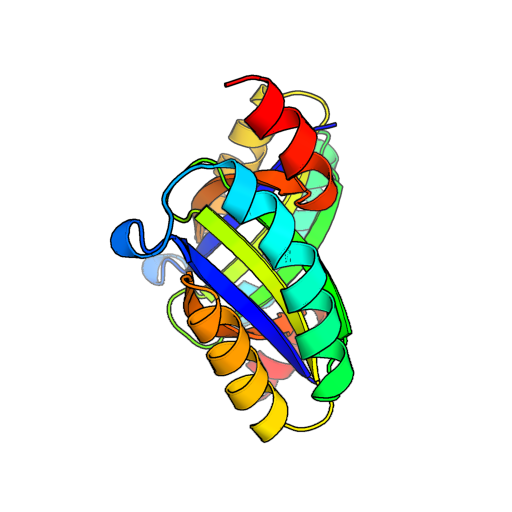 807 C C . ASP B 1 9 ? -2.535 -6.551 -13.156 1 96.44 9 ASP B C 1
ATOM 809 O O . ASP B 1 9 ? -1.483 -7.051 -13.555 1 96.44 9 ASP B O 1
ATOM 813 N N . VAL B 1 10 ? -3.725 -7.113 -13.203 1 94.38 10 VAL B N 1
ATOM 814 C CA . VAL B 1 10 ? -3.861 -8.438 -13.812 1 94.38 10 VAL B CA 1
ATOM 815 C C . VAL B 1 10 ? -3.73 -8.32 -15.328 1 94.38 10 VAL B C 1
ATOM 817 O O . VAL B 1 10 ? -4.359 -7.461 -15.953 1 94.38 10 VAL B O 1
ATOM 820 N N . ASN B 1 11 ? -2.781 -9.047 -15.867 1 93.25 11 ASN B N 1
ATOM 821 C CA . ASN B 1 11 ? -2.787 -9.273 -17.312 1 93.25 11 ASN B CA 1
ATOM 822 C C . ASN B 1 11 ? -3.867 -10.273 -17.719 1 93.25 11 ASN B C 1
ATOM 824 O O . ASN B 1 11 ? -3.664 -11.484 -17.641 1 93.25 11 ASN B O 1
ATOM 828 N N . GLU B 1 12 ? -4.883 -9.805 -18.25 1 88.81 12 GLU B N 1
ATOM 829 C CA . GLU B 1 12 ? -6.086 -10.602 -18.469 1 88.81 12 GLU B CA 1
ATOM 830 C C . GLU B 1 12 ? -5.824 -11.734 -19.469 1 88.81 12 GLU B C 1
ATOM 832 O O . GLU B 1 12 ? -6.496 -12.766 -19.422 1 88.81 12 GLU B O 1
ATOM 837 N N . GLN B 1 13 ? -4.84 -11.516 -20.312 1 90.69 13 GLN B N 1
ATOM 838 C CA . GLN B 1 13 ? -4.566 -12.508 -21.344 1 90.69 13 GLN B CA 1
ATOM 839 C C . GLN B 1 13 ? -3.965 -13.773 -20.75 1 90.69 13 GLN B C 1
ATOM 841 O O . GLN B 1 13 ? -3.957 -14.828 -21.375 1 90.69 13 GLN B O 1
ATOM 846 N N . GLU B 1 14 ? -3.625 -13.648 -19.5 1 89.69 14 GLU B N 1
ATOM 847 C CA . GLU B 1 14 ? -2.91 -14.766 -18.891 1 89.69 14 GLU B CA 1
ATOM 848 C C . GLU B 1 14 ? -3.852 -15.633 -18.047 1 89.69 14 GLU B C 1
ATOM 850 O O . GLU B 1 14 ? -3.434 -16.641 -17.484 1 89.69 14 GLU B O 1
ATOM 855 N N . PHE B 1 15 ? -5.051 -15.266 -17.922 1 90.38 15 PHE B N 1
ATOM 856 C CA . PHE B 1 15 ? -5.988 -15.992 -17.078 1 90.38 15 PHE B CA 1
ATOM 857 C C . PHE B 1 15 ? -7.238 -16.375 -17.859 1 90.38 15 PHE B C 1
ATOM 859 O O . PHE B 1 15 ? -7.723 -15.602 -18.672 1 90.38 15 PHE B O 1
ATOM 866 N N . GLN B 1 16 ? -7.777 -17.516 -17.531 1 88.69 16 GLN B N 1
ATOM 867 C CA . GLN B 1 16 ? -8.977 -18 -18.203 1 88.69 16 GLN B CA 1
ATOM 868 C C . GLN B 1 16 ? -10.219 -17.75 -17.344 1 88.69 16 GLN B C 1
ATOM 870 O O . GLN B 1 16 ? -11.336 -17.719 -17.875 1 88.69 16 GLN B O 1
ATOM 875 N N . ASN B 1 17 ? -9.977 -17.734 -16.062 1 88.62 17 ASN B N 1
ATOM 876 C CA . ASN B 1 17 ? -11.07 -17.484 -15.141 1 88.62 17 ASN B CA 1
ATOM 877 C C . ASN B 1 17 ? -10.578 -16.875 -13.836 1 88.62 17 ASN B C 1
ATOM 879 O O . ASN B 1 17 ? -9.383 -16.922 -13.531 1 88.62 17 ASN B O 1
ATOM 883 N N . PRO B 1 18 ? -11.445 -16.266 -13.062 1 85.31 18 PRO B N 1
ATOM 884 C CA . PRO B 1 18 ? -11.062 -15.562 -11.844 1 85.31 18 PRO B CA 1
ATOM 885 C C . PRO B 1 18 ? -10.516 -16.5 -10.766 1 85.31 18 PRO B C 1
ATOM 887 O O . PRO B 1 18 ? -9.766 -16.062 -9.883 1 85.31 18 PRO B O 1
ATOM 890 N N . GLN B 1 19 ? -10.852 -17.781 -10.789 1 87.38 19 GLN B N 1
ATOM 891 C CA . GLN B 1 19 ? -10.398 -18.75 -9.789 1 87.38 19 GLN B CA 1
ATOM 892 C C . GLN B 1 19 ? -8.883 -18.922 -9.836 1 87.38 19 GLN B C 1
ATOM 894 O O . GLN B 1 19 ? -8.258 -19.25 -8.828 1 87.38 19 GLN B O 1
ATOM 899 N N . GLU B 1 20 ? -8.406 -18.703 -11.008 1 89.69 20 GLU B N 1
ATOM 900 C CA . GLU B 1 20 ? -6.957 -18.828 -11.172 1 89.69 20 GLU B CA 1
ATOM 901 C C . GLU B 1 20 ? -6.215 -17.781 -10.359 1 89.69 20 GLU B C 1
ATOM 903 O O . GLU B 1 20 ? -5.082 -18 -9.93 1 89.69 20 GLU B O 1
ATOM 908 N N . LEU B 1 21 ? -6.871 -16.594 -10.125 1 88.19 21 LEU B N 1
ATOM 909 C CA . LEU B 1 21 ? -6.27 -15.516 -9.344 1 88.19 21 LEU B CA 1
ATOM 910 C C . LEU B 1 21 ? -6.121 -15.93 -7.883 1 88.19 21 LEU B C 1
ATOM 912 O O . LEU B 1 21 ? -5.184 -15.5 -7.207 1 88.19 21 LEU B O 1
ATOM 916 N N . VAL B 1 22 ? -6.988 -16.781 -7.43 1 89 22 VAL B N 1
ATOM 917 C CA . VAL B 1 22 ? -6.918 -17.266 -6.055 1 89 22 VAL B CA 1
ATOM 918 C C . VAL B 1 22 ? -5.676 -18.141 -5.879 1 89 22 VAL B C 1
ATOM 920 O O . VAL B 1 22 ? -4.953 -18.016 -4.891 1 89 22 VAL B O 1
ATOM 923 N N . SER B 1 23 ? -5.387 -18.953 -6.809 1 89.31 23 SER B N 1
ATOM 924 C CA . SER B 1 23 ? -4.34 -19.953 -6.727 1 89.31 23 SER B CA 1
ATOM 925 C C . SER B 1 23 ? -2.953 -19.312 -6.754 1 89.31 23 SER B C 1
ATOM 927 O O . SER B 1 23 ? -2.021 -19.812 -6.117 1 89.31 23 SER B O 1
ATOM 929 N N . ILE B 1 24 ? -2.861 -18.25 -7.391 1 92.12 24 ILE B N 1
ATOM 930 C CA . ILE B 1 24 ? -1.516 -17.719 -7.605 1 92.12 24 ILE B CA 1
ATOM 931 C C . ILE B 1 24 ? -0.993 -17.094 -6.316 1 92.12 24 ILE B C 1
ATOM 933 O O . ILE B 1 24 ? 0.219 -16.953 -6.137 1 92.12 24 ILE B O 1
ATOM 937 N N . TRP B 1 25 ? -1.789 -16.672 -5.449 1 90.88 25 TRP B N 1
ATOM 938 C CA . TRP B 1 25 ? -1.341 -15.984 -4.242 1 90.88 25 TRP B CA 1
ATOM 939 C C . TRP B 1 25 ? -0.576 -16.938 -3.328 1 90.88 25 TRP B C 1
ATOM 941 O O . TRP B 1 25 ? 0.379 -16.531 -2.662 1 90.88 25 TRP B O 1
ATOM 951 N N . GLY B 1 26 ? -1.077 -18.203 -3.234 1 89.62 26 GLY B N 1
ATOM 952 C CA . GLY B 1 26 ? -0.255 -19.188 -2.541 1 89.62 26 GLY B CA 1
ATOM 953 C C . GLY B 1 26 ? 1.138 -19.312 -3.127 1 89.62 26 GLY B C 1
ATOM 954 O O . GLY B 1 26 ? 2.127 -19.344 -2.391 1 89.62 26 GLY B O 1
ATOM 955 N N . ASP B 1 27 ? 1.209 -19.344 -4.383 1 94.38 27 ASP B N 1
ATOM 956 C CA . ASP B 1 27 ? 2.482 -19.469 -5.082 1 94.38 27 ASP B CA 1
ATOM 957 C C . ASP B 1 27 ? 3.354 -18.234 -4.875 1 94.38 27 ASP B C 1
ATOM 959 O O . ASP B 1 27 ? 4.566 -18.359 -4.688 1 94.38 27 ASP B O 1
ATOM 963 N N . ILE B 1 28 ? 2.775 -17.062 -4.977 1 95.56 28 ILE B N 1
ATOM 964 C CA . ILE B 1 28 ? 3.506 -15.812 -4.801 1 95.56 28 ILE B CA 1
ATOM 965 C C . ILE B 1 28 ? 4.129 -15.766 -3.404 1 95.56 28 ILE B C 1
ATOM 967 O O . ILE B 1 28 ? 5.301 -15.422 -3.252 1 95.56 28 ILE B O 1
ATOM 971 N N . ARG B 1 29 ? 3.348 -16.125 -2.43 1 95.25 29 ARG B N 1
ATOM 972 C CA . ARG B 1 29 ? 3.879 -16.156 -1.07 1 95.25 29 ARG B CA 1
ATOM 973 C C . ARG B 1 29 ? 5.094 -17.078 -0.981 1 95.25 29 ARG B C 1
ATOM 975 O O . ARG B 1 29 ? 6.102 -16.719 -0.368 1 95.25 29 ARG B O 1
ATOM 982 N N . GLU B 1 30 ? 4.988 -18.234 -1.538 1 96.12 30 GLU B N 1
ATOM 983 C CA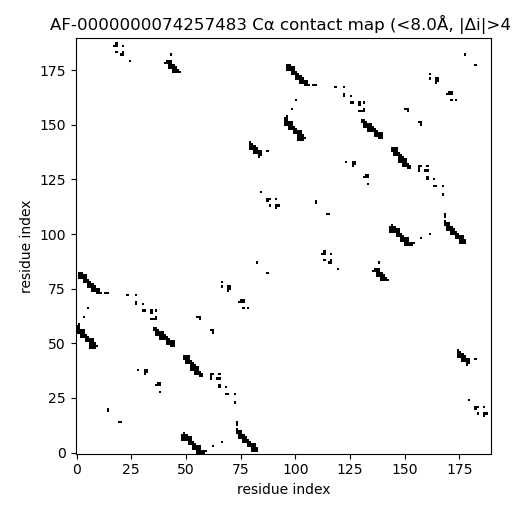 . GLU B 1 30 ? 6.09 -19.188 -1.538 1 96.12 30 GLU B CA 1
ATOM 984 C C . GLU B 1 30 ? 7.312 -18.625 -2.254 1 96.12 30 GLU B C 1
ATOM 986 O O . GLU B 1 30 ? 8.445 -18.781 -1.783 1 96.12 30 GLU B O 1
ATOM 991 N N . ASP B 1 31 ? 7.109 -18.031 -3.432 1 96.62 31 ASP B N 1
ATOM 992 C CA . ASP B 1 31 ? 8.203 -17.453 -4.199 1 96.62 31 ASP B CA 1
ATOM 993 C C . ASP B 1 31 ? 8.93 -16.375 -3.395 1 96.62 31 ASP B C 1
ATOM 995 O O . ASP B 1 31 ? 10.156 -16.312 -3.387 1 96.62 31 ASP B O 1
ATOM 999 N N . VAL B 1 32 ? 8.18 -15.461 -2.701 1 97 32 VAL B N 1
ATOM 1000 C CA . VAL B 1 32 ? 8.766 -14.398 -1.894 1 97 32 VAL B CA 1
ATOM 1001 C C . VAL B 1 32 ? 9.664 -15 -0.817 1 97 32 VAL B C 1
ATOM 1003 O O . VAL B 1 32 ? 10.805 -14.555 -0.631 1 97 32 VAL B O 1
ATOM 1006 N N . GLU B 1 33 ? 9.188 -16.047 -0.207 1 96.44 33 GLU B N 1
ATOM 1007 C CA . GLU B 1 33 ? 9.961 -16.688 0.85 1 96.44 33 GLU B CA 1
ATOM 1008 C C . GLU B 1 33 ? 11.219 -17.344 0.293 1 96.44 33 GLU B C 1
ATOM 1010 O O . GLU B 1 33 ? 12.305 -17.188 0.858 1 96.44 33 GLU B O 1
ATOM 1015 N N . LYS B 1 34 ? 11.062 -18 -0.761 1 97 34 LYS B N 1
ATOM 1016 C CA . LYS B 1 34 ? 12.188 -18.703 -1.384 1 97 34 LYS B CA 1
ATOM 1017 C C . LYS B 1 34 ? 13.273 -17.719 -1.808 1 97 34 LYS B C 1
ATOM 1019 O O . LYS B 1 34 ? 14.461 -18.047 -1.771 1 97 34 LYS B O 1
ATOM 1024 N N . LEU B 1 35 ? 12.93 -16.562 -2.176 1 96.38 35 LEU B N 1
ATOM 1025 C CA . LEU B 1 35 ? 13.867 -15.57 -2.699 1 96.38 35 LEU B CA 1
ATOM 1026 C C . LEU B 1 35 ? 14.422 -14.703 -1.576 1 96.38 35 LEU B C 1
ATOM 1028 O O . LEU B 1 35 ? 15.102 -13.703 -1.834 1 96.38 35 LEU B O 1
ATOM 1032 N N . GLY B 1 36 ? 14.008 -15.102 -0.368 1 94.31 36 GLY B N 1
ATOM 1033 C CA . GLY B 1 36 ? 14.617 -14.445 0.781 1 94.31 36 GLY B CA 1
ATOM 1034 C C . GLY B 1 36 ? 13.836 -13.242 1.27 1 94.31 36 GLY B C 1
ATOM 1035 O O . GLY B 1 36 ? 14.383 -12.383 1.964 1 94.31 36 GLY B O 1
ATOM 1036 N N . GLY B 1 37 ? 12.586 -13.148 0.824 1 97.19 37 GLY B N 1
ATOM 1037 C CA . GLY B 1 37 ? 11.734 -12.062 1.285 1 97.19 37 GLY B CA 1
ATOM 1038 C C . GLY B 1 37 ? 10.711 -12.5 2.312 1 97.19 37 GLY B C 1
ATOM 1039 O O . GLY B 1 37 ? 10.625 -13.688 2.643 1 97.19 37 GLY B O 1
ATOM 1040 N N . GLU B 1 38 ? 10.078 -11.516 2.881 1 97.5 38 GLU B N 1
ATOM 1041 C CA . GLU B 1 38 ? 8.922 -11.703 3.752 1 97.5 38 GLU B CA 1
ATOM 1042 C C . GLU B 1 38 ? 7.719 -10.898 3.25 1 97.5 38 GLU B C 1
ATOM 1044 O O . GLU B 1 38 ? 7.801 -9.68 3.098 1 97.5 38 GLU B O 1
ATOM 1049 N N . LEU B 1 39 ? 6.621 -11.555 2.988 1 96.69 39 LEU B N 1
ATOM 1050 C CA . LEU B 1 39 ? 5.383 -10.891 2.609 1 96.69 39 LEU B CA 1
ATOM 1051 C C . LEU B 1 39 ? 4.68 -10.312 3.834 1 96.69 39 LEU B C 1
ATOM 1053 O O . LEU B 1 39 ? 4.312 -11.047 4.754 1 96.69 39 LEU B O 1
ATOM 1057 N N . LEU B 1 40 ? 4.512 -9.031 3.936 1 97 40 LEU B N 1
ATOM 1058 C CA . LEU B 1 40 ? 3.889 -8.375 5.082 1 97 40 LEU B CA 1
ATOM 1059 C C . LEU B 1 40 ? 2.371 -8.328 4.926 1 97 40 LEU B C 1
ATOM 1061 O O . LEU B 1 40 ? 1.639 -8.727 5.836 1 97 40 LEU B O 1
ATOM 1065 N N . ASP B 1 41 ? 1.918 -7.867 3.754 1 96.19 41 ASP B N 1
ATOM 1066 C CA . ASP B 1 41 ? 0.486 -7.816 3.475 1 96.19 41 ASP B CA 1
ATOM 1067 C C . ASP B 1 41 ? 0.219 -7.82 1.971 1 96.19 41 ASP B C 1
ATOM 1069 O O . ASP B 1 41 ? 1.086 -7.441 1.18 1 96.19 41 ASP B O 1
ATOM 1073 N N . SER B 1 42 ? -0.896 -8.281 1.6 1 97 42 SER B N 1
ATOM 1074 C CA . SER B 1 42 ? -1.402 -8.242 0.231 1 97 42 SER B CA 1
ATOM 1075 C C . SER B 1 42 ? -2.91 -8.016 0.206 1 97 42 SER B C 1
ATOM 1077 O O . SER B 1 42 ? -3.641 -8.562 1.033 1 97 42 SER B O 1
ATOM 1079 N N . TYR B 1 43 ? -3.369 -7.164 -0.71 1 96.88 43 TYR B N 1
ATOM 1080 C CA . TYR B 1 43 ? -4.785 -6.828 -0.825 1 96.88 43 TYR B CA 1
ATOM 1081 C C . TYR B 1 43 ? -5.219 -6.781 -2.285 1 96.88 43 TYR B C 1
ATOM 1083 O O . TYR B 1 43 ? -4.445 -6.371 -3.156 1 96.88 43 TYR B O 1
ATOM 1091 N N . ALA B 1 44 ? -6.422 -7.195 -2.486 1 95.81 44 ALA B N 1
ATOM 1092 C CA . ALA B 1 44 ? -7.141 -6.789 -3.691 1 95.81 44 ALA B CA 1
ATOM 1093 C C . ALA B 1 44 ? -7.707 -5.379 -3.543 1 95.81 44 ALA B C 1
ATOM 1095 O O . ALA B 1 44 ? -8.203 -5.012 -2.475 1 95.81 44 ALA B O 1
ATOM 1096 N N . LEU B 1 45 ? -7.641 -4.645 -4.605 1 96.12 45 LEU B N 1
ATOM 1097 C CA . LEU B 1 45 ? -8.055 -3.246 -4.559 1 96.12 45 LEU B CA 1
ATOM 1098 C C . LEU B 1 45 ? -9.281 -3.014 -5.441 1 96.12 45 LEU B C 1
ATOM 1100 O O . LEU B 1 45 ? -9.422 -3.65 -6.488 1 96.12 45 LEU B O 1
ATOM 1104 N N . VAL B 1 46 ? -10.141 -2.205 -5.023 1 92.62 46 VAL B N 1
ATOM 1105 C CA . VAL B 1 46 ? -11.25 -1.708 -5.828 1 92.62 46 VAL B CA 1
ATOM 1106 C C . VAL B 1 46 ? -10.945 -0.295 -6.316 1 92.62 46 VAL B C 1
ATOM 1108 O O . VAL B 1 46 ? -11.141 0.679 -5.586 1 92.62 46 VAL B O 1
ATOM 1111 N N . GLY B 1 47 ? -10.508 -0.162 -7.527 1 89.12 47 GLY B N 1
ATOM 1112 C CA . GLY B 1 47 ? -10.102 1.136 -8.047 1 89.12 47 GLY B CA 1
ATOM 1113 C C . GLY B 1 47 ? -9.047 1.044 -9.133 1 89.12 47 GLY B C 1
ATOM 1114 O O . GLY B 1 47 ? -9.156 0.213 -10.039 1 89.12 47 GLY B O 1
ATOM 1115 N N . GLY B 1 48 ? -7.98 1.971 -9.039 1 85.12 48 GLY B N 1
ATOM 1116 C CA . GLY B 1 48 ? -7.078 2.154 -10.164 1 85.12 48 GLY B CA 1
ATOM 1117 C C . GLY B 1 48 ? -6.098 1.01 -10.336 1 85.12 48 GLY B C 1
ATOM 1118 O O . GLY B 1 48 ? -5.484 0.866 -11.398 1 85.12 48 GLY B O 1
ATOM 1119 N N . TYR B 1 49 ? -5.762 0.153 -9.453 1 95.19 49 TYR B N 1
ATOM 1120 C CA . TYR B 1 49 ? -4.973 -1.072 -9.508 1 95.19 49 TYR B CA 1
ATOM 1121 C C . TYR B 1 49 ? -5.793 -2.273 -9.055 1 95.19 49 TYR B C 1
ATOM 1123 O O . TYR B 1 49 ? -6.852 -2.113 -8.445 1 95.19 49 TYR B O 1
ATOM 1131 N N . ASP B 1 50 ? -5.297 -3.459 -9.352 1 95.5 50 ASP B N 1
ATOM 1132 C CA . ASP B 1 50 ? -6.031 -4.656 -8.953 1 95.5 50 ASP B CA 1
ATOM 1133 C C . ASP B 1 50 ? -5.555 -5.172 -7.598 1 95.5 50 ASP B C 1
ATOM 1135 O O . ASP B 1 50 ? -6.352 -5.684 -6.809 1 95.5 50 ASP B O 1
ATOM 1139 N N . PHE B 1 51 ? -4.234 -5.07 -7.371 1 96.62 51 PHE B N 1
ATOM 1140 C CA . PHE B 1 51 ? -3.662 -5.582 -6.129 1 96.62 51 PHE B CA 1
ATOM 1141 C C . PHE B 1 51 ? -2.568 -4.656 -5.613 1 96.62 51 PHE B C 1
ATOM 1143 O O . PHE B 1 51 ? -2.008 -3.863 -6.371 1 96.62 51 PHE B O 1
ATOM 1150 N N . VAL B 1 52 ? -2.24 -4.789 -4.336 1 97.56 52 VAL B N 1
ATOM 1151 C CA . VAL B 1 52 ? -1.042 -4.23 -3.717 1 97.56 52 VAL B CA 1
ATOM 1152 C C . VAL B 1 52 ? -0.383 -5.277 -2.824 1 97.56 52 VAL B C 1
ATOM 1154 O O . VAL B 1 52 ? -1.068 -6.027 -2.125 1 97.56 52 VAL B O 1
ATOM 1157 N N . VAL B 1 53 ? 0.909 -5.348 -2.908 1 97.75 53 VAL B N 1
ATOM 1158 C CA . VAL B 1 53 ? 1.716 -6.285 -2.137 1 97.75 53 VAL B CA 1
ATOM 1159 C C . VAL B 1 53 ? 2.828 -5.535 -1.409 1 97.75 53 VAL B C 1
ATOM 1161 O O . VAL B 1 53 ? 3.559 -4.754 -2.02 1 97.75 53 VAL B O 1
ATOM 1164 N N . THR B 1 54 ? 2.912 -5.715 -0.131 1 98.25 54 THR B N 1
ATOM 1165 C CA . THR B 1 54 ? 4.012 -5.18 0.666 1 98.25 54 THR B CA 1
ATOM 1166 C C . THR B 1 54 ? 4.93 -6.301 1.141 1 98.25 54 THR B C 1
ATOM 1168 O O . THR B 1 54 ? 4.465 -7.305 1.686 1 98.25 54 THR B O 1
ATOM 1171 N N . PHE B 1 55 ? 6.238 -6.152 0.901 1 98.12 55 PHE B N 1
ATOM 1172 C CA . PHE B 1 55 ? 7.18 -7.184 1.325 1 98.12 55 PHE B CA 1
ATOM 1173 C C . PHE B 1 55 ? 8.508 -6.566 1.752 1 98.12 55 PHE B C 1
ATOM 1175 O O . PHE B 1 55 ? 8.789 -5.41 1.434 1 98.12 55 PHE B O 1
ATOM 1182 N N . GLU B 1 56 ? 9.258 -7.395 2.504 1 98.31 56 GLU B N 1
ATOM 1183 C CA . GLU B 1 56 ? 10.586 -6.992 2.951 1 98.31 56 GLU B CA 1
A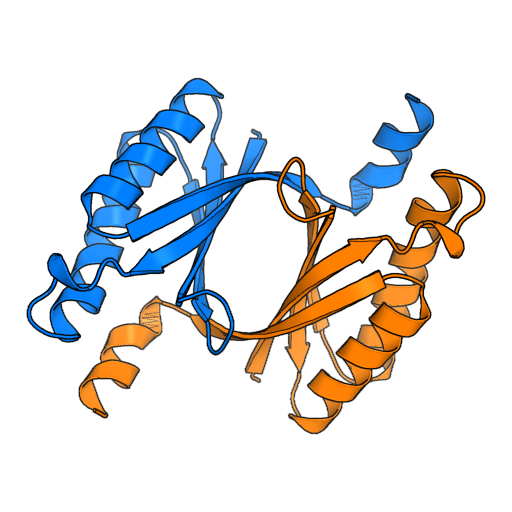TOM 1184 C C . GLU B 1 56 ? 11.656 -7.938 2.414 1 98.31 56 GLU B C 1
ATOM 1186 O O . GLU B 1 56 ? 11.398 -9.125 2.211 1 98.31 56 GLU B O 1
ATOM 1191 N N . VAL B 1 57 ? 12.781 -7.344 2.16 1 97.31 57 VAL B N 1
ATOM 1192 C CA . VAL B 1 57 ? 13.93 -8.133 1.722 1 97.31 57 VAL B CA 1
ATOM 1193 C C . VAL B 1 57 ? 15.188 -7.66 2.451 1 97.31 57 VAL B C 1
ATOM 1195 O O . VAL B 1 57 ? 15.258 -6.512 2.902 1 97.31 57 VAL B O 1
ATOM 1198 N N . ASP B 1 58 ? 16.203 -8.578 2.457 1 95.31 58 ASP B N 1
ATOM 1199 C CA . ASP B 1 58 ? 17.484 -8.234 3.062 1 95.31 58 ASP B CA 1
ATOM 1200 C C . ASP B 1 58 ? 18.453 -7.668 2.023 1 95.31 58 ASP B C 1
ATOM 1202 O O . ASP B 1 58 ? 19.344 -6.879 2.355 1 95.31 58 ASP B O 1
ATOM 1206 N N . GLU B 1 59 ? 18.281 -8.078 0.845 1 93.12 59 GLU B N 1
ATOM 1207 C CA . GLU B 1 59 ? 19.156 -7.691 -0.26 1 93.12 59 GLU B CA 1
ATOM 1208 C C . GLU B 1 59 ? 18.359 -7.078 -1.407 1 93.12 59 GLU B C 1
ATOM 1210 O O . GLU B 1 59 ? 17.344 -7.637 -1.829 1 93.12 59 GLU B O 1
ATOM 1215 N N . GLU B 1 60 ? 18.906 -6.02 -1.931 1 91.75 60 GLU B N 1
ATOM 1216 C CA . GLU B 1 60 ? 18.172 -5.254 -2.936 1 91.75 60 GLU B CA 1
ATOM 1217 C C . GLU B 1 60 ? 17.906 -6.09 -4.184 1 91.75 60 GLU B C 1
ATOM 1219 O O . GLU B 1 60 ? 16.859 -5.953 -4.824 1 91.75 60 GLU B O 1
ATOM 1224 N N . ASP B 1 61 ? 18.812 -6.914 -4.531 1 93.38 61 ASP B N 1
ATOM 1225 C CA . ASP B 1 61 ? 18.641 -7.754 -5.715 1 93.38 61 ASP B CA 1
ATOM 1226 C C . ASP B 1 61 ? 17.422 -8.672 -5.559 1 93.38 61 ASP B C 1
ATOM 1228 O O . ASP B 1 61 ? 16.766 -9.008 -6.543 1 93.38 61 ASP B O 1
ATOM 1232 N N . ALA B 1 62 ? 17.188 -9.031 -4.312 1 95.06 62 ALA B N 1
ATOM 1233 C CA . ALA B 1 62 ? 16.047 -9.898 -4.047 1 95.06 62 ALA B CA 1
ATOM 1234 C C . ALA B 1 62 ? 14.734 -9.18 -4.367 1 95.06 62 ALA B C 1
ATOM 1236 O O . ALA B 1 62 ? 13.758 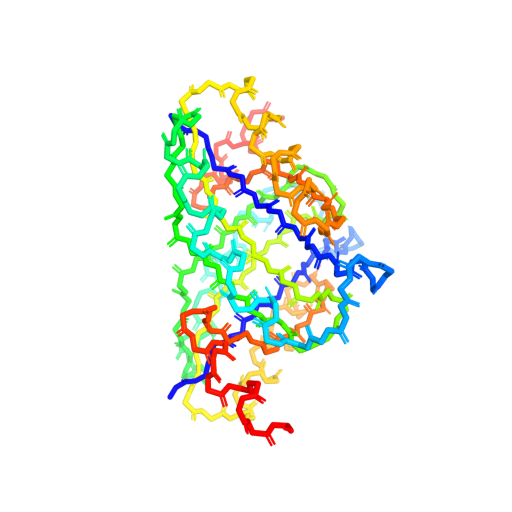-9.812 -4.793 1 95.06 62 ALA B O 1
ATOM 1237 N N . ALA B 1 63 ? 14.68 -7.895 -4.164 1 95.31 63 ALA B N 1
ATOM 1238 C CA . ALA B 1 63 ? 13.477 -7.129 -4.488 1 95.31 63 ALA B CA 1
ATOM 1239 C C . ALA B 1 63 ? 13.148 -7.234 -5.973 1 95.31 63 ALA B C 1
ATOM 1241 O O . ALA B 1 63 ? 11.992 -7.426 -6.348 1 95.31 63 ALA B O 1
ATOM 1242 N N . MET B 1 64 ? 14.172 -7.094 -6.77 1 94.75 64 MET B N 1
ATOM 1243 C CA . MET B 1 64 ? 13.984 -7.207 -8.211 1 94.75 64 MET B CA 1
ATOM 1244 C C . MET B 1 64 ? 13.531 -8.609 -8.594 1 94.75 64 MET B C 1
ATOM 1246 O O . MET B 1 64 ? 12.609 -8.773 -9.391 1 94.75 64 MET B O 1
ATOM 1250 N N . GLN B 1 65 ? 14.102 -9.594 -7.98 1 97.19 65 GLN B N 1
ATOM 1251 C CA . GLN B 1 65 ? 13.734 -10.977 -8.266 1 97.19 65 GLN B CA 1
ATOM 1252 C C . GLN B 1 65 ? 12.289 -11.258 -7.859 1 97.19 65 GLN B C 1
ATOM 1254 O O . GLN B 1 65 ? 11.562 -11.938 -8.586 1 97.19 65 GLN B O 1
ATOM 1259 N N . ILE B 1 66 ? 11.953 -10.742 -6.754 1 97.19 66 ILE B N 1
ATOM 1260 C CA . ILE B 1 66 ? 10.594 -10.938 -6.266 1 97.19 66 ILE B CA 1
ATOM 1261 C C . ILE B 1 66 ? 9.609 -10.242 -7.195 1 97.19 66 ILE B C 1
ATOM 1263 O O . ILE B 1 66 ? 8.586 -10.82 -7.57 1 97.19 66 ILE B O 1
ATOM 1267 N N . ALA B 1 67 ? 9.898 -8.969 -7.617 1 95.81 67 ALA B N 1
ATOM 1268 C CA . ALA B 1 67 ? 9.047 -8.266 -8.578 1 95.81 67 ALA B CA 1
ATOM 1269 C C . ALA B 1 67 ? 8.875 -9.078 -9.859 1 95.81 67 ALA B C 1
ATOM 1271 O O . ALA B 1 67 ? 7.762 -9.227 -10.367 1 95.81 67 ALA B O 1
ATOM 1272 N N . MET B 1 68 ? 9.922 -9.641 -10.328 1 96.62 68 MET B N 1
ATOM 1273 C CA . MET B 1 68 ? 9.891 -10.445 -11.547 1 96.62 68 MET B CA 1
ATOM 1274 C C . MET B 1 68 ? 9.07 -11.711 -11.344 1 96.62 68 MET B C 1
ATOM 1276 O O . MET B 1 68 ? 8.328 -12.125 -12.234 1 96.62 68 MET B O 1
ATOM 1280 N N . ALA B 1 69 ? 9.266 -12.336 -10.195 1 96.25 69 ALA B N 1
ATOM 1281 C CA . ALA B 1 69 ? 8.508 -13.539 -9.883 1 96.25 69 ALA B CA 1
ATOM 1282 C C . ALA B 1 69 ? 7.008 -13.266 -9.883 1 96.25 69 ALA B C 1
ATOM 1284 O O . ALA B 1 69 ? 6.23 -14.047 -10.445 1 96.25 69 ALA B O 1
ATOM 1285 N N . ILE B 1 70 ? 6.566 -12.211 -9.258 1 96.62 70 ILE B N 1
ATOM 1286 C CA . ILE B 1 70 ? 5.16 -11.82 -9.242 1 96.62 70 ILE B CA 1
ATOM 1287 C C . ILE B 1 70 ? 4.66 -11.617 -10.672 1 96.62 70 ILE B C 1
ATOM 1289 O O . ILE B 1 70 ? 3.574 -12.078 -11.023 1 96.62 70 ILE B O 1
ATOM 1293 N N . GLU B 1 71 ? 5.469 -10.992 -11.523 1 95 71 GLU B N 1
ATOM 1294 C CA . GLU B 1 71 ? 5.09 -10.742 -12.914 1 95 71 GLU B CA 1
ATOM 1295 C C . GLU B 1 71 ? 4.945 -12.047 -13.695 1 95 71 GLU B C 1
ATOM 1297 O O . GLU B 1 71 ? 4.105 -12.148 -14.586 1 95 71 GLU B O 1
ATOM 1302 N N . ARG B 1 72 ? 5.703 -12.93 -13.344 1 94.25 72 ARG B N 1
ATOM 1303 C CA . ARG B 1 72 ? 5.637 -14.227 -14.016 1 94.25 72 ARG B CA 1
ATOM 1304 C C . ARG B 1 72 ? 4.293 -14.906 -13.766 1 94.25 72 ARG B C 1
ATOM 1306 O O . ARG B 1 72 ? 3.879 -15.773 -14.539 1 94.25 72 ARG B O 1
ATOM 1313 N N . HIS B 1 73 ? 3.662 -14.547 -12.719 1 94.38 73 HIS B N 1
ATOM 1314 C CA . HIS B 1 73 ? 2.352 -15.102 -12.414 1 94.38 73 HIS B CA 1
ATOM 1315 C C . HIS B 1 73 ? 1.247 -14.359 -13.156 1 94.38 73 HIS B C 1
ATOM 1317 O O . HIS B 1 73 ? 0.062 -14.602 -12.914 1 94.38 73 HIS B O 1
ATOM 1323 N N . GLY B 1 74 ? 1.569 -13.43 -14.023 1 94.19 74 GLY B N 1
ATOM 1324 C CA . GLY B 1 74 ? 0.569 -12.781 -14.852 1 94.19 74 GLY B CA 1
ATOM 1325 C C . GLY B 1 74 ? 0.161 -11.414 -14.352 1 94.19 74 GLY B C 1
ATOM 1326 O O . GLY B 1 74 ? -0.91 -10.914 -14.695 1 94.19 74 GLY B O 1
ATOM 1327 N N . LEU B 1 75 ? 0.919 -10.906 -13.414 1 96.06 75 LEU B N 1
ATOM 1328 C CA . LEU B 1 75 ? 0.674 -9.562 -12.898 1 96.06 75 LEU B CA 1
ATOM 1329 C C . LEU B 1 75 ? 1.7 -8.57 -13.445 1 96.06 75 LEU B C 1
ATOM 1331 O O . LEU B 1 75 ? 2.891 -8.883 -13.516 1 96.06 75 LEU B O 1
ATOM 1335 N N . ASP B 1 76 ? 1.312 -7.406 -13.875 1 95.94 76 ASP B N 1
ATOM 1336 C CA . ASP B 1 76 ? 2.197 -6.289 -14.195 1 95.94 76 ASP B CA 1
ATOM 1337 C C . ASP B 1 76 ? 2.4 -5.391 -12.977 1 95.94 76 ASP B C 1
ATOM 1339 O O . ASP B 1 76 ? 1.435 -4.859 -12.422 1 95.94 76 ASP B O 1
ATOM 1343 N N . THR B 1 77 ? 3.631 -5.266 -12.617 1 95.81 77 THR B N 1
ATOM 1344 C CA . THR B 1 77 ? 3.852 -4.605 -11.336 1 95.81 77 THR B CA 1
ATOM 1345 C C . THR B 1 77 ? 4.598 -3.289 -11.531 1 95.81 77 THR B C 1
ATOM 1347 O O . THR B 1 77 ? 5.402 -3.154 -12.453 1 95.81 77 THR B O 1
ATOM 1350 N N . GLN B 1 78 ? 4.324 -2.27 -10.828 1 96.31 78 GLN B N 1
ATOM 1351 C CA . GLN B 1 78 ? 5.168 -1.143 -10.445 1 96.31 78 GLN B CA 1
ATOM 1352 C C . GLN B 1 78 ? 5.668 -1.29 -9.008 1 96.31 78 GLN B C 1
ATOM 1354 O O . GLN B 1 78 ? 4.902 -1.11 -8.062 1 96.31 78 GLN B O 1
ATOM 1359 N N . THR B 1 79 ? 6.906 -1.642 -8.875 1 96.25 79 THR B N 1
ATOM 1360 C CA . THR B 1 79 ? 7.5 -1.908 -7.574 1 96.25 79 THR B CA 1
ATOM 1361 C C . THR B 1 79 ? 8.352 -0.728 -7.113 1 96.25 79 THR B C 1
ATOM 1363 O O . THR B 1 79 ? 9.211 -0.251 -7.855 1 96.25 79 THR B O 1
ATOM 1366 N N . MET B 1 80 ? 8.039 -0.301 -5.898 1 96.69 80 MET B N 1
ATOM 1367 C CA . MET B 1 80 ? 8.688 0.89 -5.355 1 96.69 80 MET B CA 1
ATOM 1368 C C . MET B 1 80 ? 9.273 0.606 -3.977 1 96.69 80 MET B C 1
ATOM 1370 O O . MET B 1 80 ? 8.688 -0.136 -3.186 1 96.69 80 MET B O 1
ATOM 1374 N N . ARG B 1 81 ? 10.43 1.208 -3.682 1 96.19 81 ARG B N 1
ATOM 1375 C CA . ARG B 1 81 ? 10.961 1.194 -2.322 1 96.19 81 ARG B CA 1
ATOM 1376 C C . ARG B 1 81 ? 10.094 2.027 -1.388 1 96.19 81 ARG B C 1
ATOM 1378 O O . ARG B 1 81 ? 9.594 3.088 -1.773 1 96.19 81 ARG B O 1
ATOM 1385 N N . ALA B 1 82 ? 9.859 1.525 -0.211 1 97.38 82 ALA B N 1
ATOM 1386 C CA . ALA B 1 82 ? 9.016 2.189 0.779 1 97.38 82 ALA B CA 1
ATOM 1387 C C . ALA B 1 82 ? 9.797 2.488 2.055 1 97.38 82 ALA B C 1
ATOM 1389 O O . ALA B 1 82 ? 10.484 1.615 2.586 1 97.38 82 ALA B O 1
ATOM 1390 N N . ILE B 1 83 ? 9.695 3.699 2.553 1 95.25 83 ILE B N 1
ATOM 1391 C CA . ILE B 1 83 ? 10.328 4.141 3.791 1 95.25 83 ILE B CA 1
ATOM 1392 C C . ILE B 1 83 ? 9.258 4.559 4.797 1 95.25 83 ILE B C 1
ATOM 1394 O O . ILE B 1 83 ? 8.422 5.422 4.508 1 95.25 83 ILE B O 1
ATOM 1398 N N . PRO B 1 84 ? 9.273 3.924 5.941 1 94.81 84 PRO B N 1
ATOM 1399 C CA . PRO B 1 84 ? 8.266 4.309 6.934 1 94.81 84 PRO B CA 1
ATOM 1400 C C . PRO B 1 84 ? 8.25 5.809 7.203 1 94.81 84 PRO B C 1
ATOM 1402 O O . PRO B 1 84 ? 9.305 6.43 7.348 1 94.81 84 PRO B O 1
ATOM 1405 N N . THR B 1 85 ? 7.047 6.363 7.32 1 94.31 85 THR B N 1
ATOM 1406 C CA . THR B 1 85 ? 6.91 7.809 7.438 1 94.31 85 THR B CA 1
ATOM 1407 C C . THR B 1 85 ? 7.445 8.297 8.781 1 94.31 85 THR B C 1
ATOM 1409 O O . THR B 1 85 ? 7.75 9.484 8.938 1 94.31 85 THR B O 1
ATOM 1412 N N . ASP B 1 86 ? 7.551 7.406 9.75 1 91.81 86 ASP B N 1
ATOM 1413 C CA . ASP B 1 86 ? 8.125 7.805 11.031 1 91.81 86 ASP B CA 1
ATOM 1414 C C . ASP B 1 86 ? 9.594 8.195 10.875 1 91.81 86 ASP B C 1
ATOM 1416 O O . ASP B 1 86 ? 10.18 8.805 11.773 1 91.81 86 ASP B O 1
ATOM 1420 N N . ARG B 1 87 ? 10.172 7.832 9.734 1 91.12 87 ARG B N 1
ATOM 1421 C CA . ARG B 1 87 ? 11.578 8.133 9.484 1 91.12 87 ARG B CA 1
ATOM 1422 C C . ARG B 1 87 ? 11.719 9.367 8.602 1 91.12 87 ARG B C 1
ATOM 1424 O O . ARG B 1 87 ? 12.828 9.719 8.195 1 91.12 87 ARG B O 1
ATOM 1431 N N . LEU B 1 88 ? 10.695 10 8.219 1 88.81 88 LEU B N 1
ATOM 1432 C CA . LEU B 1 88 ? 10.727 11.109 7.273 1 88.81 88 LEU B CA 1
ATOM 1433 C C . LEU B 1 88 ? 11.641 12.227 7.77 1 88.81 88 LEU B C 1
ATOM 1435 O O . LEU B 1 88 ? 12.328 12.875 6.973 1 88.81 88 LEU B O 1
ATOM 1439 N N . GLY B 1 89 ? 11.594 12.453 9.039 1 88.19 89 GLY B N 1
ATOM 1440 C CA . GLY B 1 89 ? 12.469 13.469 9.602 1 88.19 89 GLY B CA 1
ATOM 1441 C C . GLY B 1 89 ? 13.93 13.234 9.266 1 88.19 89 GLY B C 1
ATOM 1442 O O . GLY B 1 89 ? 14.656 14.18 8.93 1 88.19 89 GLY B O 1
ATOM 1443 N N . GLU B 1 90 ? 14.344 12 9.336 1 88.25 90 GLU B N 1
ATOM 1444 C CA . GLU B 1 90 ? 15.727 11.633 9.031 1 88.25 90 GLU B CA 1
ATOM 1445 C C . GLU B 1 90 ? 16.047 11.875 7.555 1 88.25 90 GLU B C 1
ATOM 1447 O O . GLU B 1 90 ? 17.172 12.258 7.215 1 88.25 90 GLU B O 1
ATOM 1452 N N . LEU B 1 91 ? 15.086 11.672 6.699 1 81.06 91 LEU B N 1
ATOM 1453 C CA . LEU B 1 91 ? 15.289 11.797 5.258 1 81.06 91 LEU B CA 1
ATOM 1454 C C . LEU B 1 91 ? 15.438 13.266 4.859 1 81.06 91 LEU B C 1
ATOM 1456 O O . LEU B 1 91 ? 16.219 13.594 3.963 1 81.06 91 LEU B O 1
ATOM 1460 N N . VAL B 1 92 ? 14.633 14.055 5.559 1 83.38 92 VAL B N 1
ATOM 1461 C CA . VAL B 1 92 ? 14.609 15.477 5.219 1 83.38 92 VAL B CA 1
ATOM 1462 C C . VAL B 1 92 ? 15.852 16.156 5.781 1 83.38 92 VAL B C 1
ATOM 1464 O O . VAL B 1 92 ? 16.359 17.109 5.191 1 83.38 92 VAL B O 1
ATOM 1467 N N . ASP B 1 93 ? 16.219 15.672 6.914 1 82.31 93 ASP B N 1
ATOM 1468 C CA . ASP B 1 93 ? 17.422 16.266 7.5 1 82.31 93 ASP B CA 1
ATOM 1469 C C . ASP B 1 93 ? 18.641 16.031 6.605 1 82.31 93 ASP B C 1
ATOM 1471 O O . ASP B 1 93 ? 19.578 16.828 6.625 1 82.31 93 ASP B O 1
ATOM 1475 N N . ASP B 1 94 ? 18.516 15.016 5.816 1 70.69 94 ASP B N 1
ATOM 1476 C CA . ASP B 1 94 ? 19.641 14.672 4.965 1 70.69 94 ASP B CA 1
ATOM 1477 C C . ASP B 1 94 ? 19.656 15.523 3.697 1 70.69 94 ASP B C 1
ATOM 1479 O O . ASP B 1 94 ? 20.656 15.555 2.971 1 70.69 94 ASP B O 1
ATOM 1483 N N . ILE B 1 95 ? 18.656 16.219 3.455 1 62.62 95 ILE B N 1
ATOM 1484 C CA . ILE B 1 95 ? 18.609 17.016 2.23 1 62.62 95 ILE B CA 1
ATOM 1485 C C . ILE B 1 95 ? 19.031 18.453 2.529 1 62.62 95 ILE B C 1
ATOM 1487 O O . ILE B 1 95 ? 18.828 18.938 3.639 1 62.62 95 ILE B O 1
#

Sequence (190 aa):
MSTYIALADVNEQEFQNPQELVSIWGDIREDVEKLGGELLDSYALVGGYDFVVTFEVDEEDAAMQIAMAIERHGLDTQTMRAIPTDRLGELVDDIMSTYIALADVNEQEFQNPQELVSIWGDIREDVEKLGGELLDSYALVGGYDFVVTFEVDEEDAAMQIAMAIERHGLDTQTMRAIPTDRLGELVDDI

Radius of gyration: 17.04 Å; Cα contacts (8 Å, |Δi|>4): 348; chains: 2; bounding box: 39×46×37 Å

Organism: NCBI:txid2743089

Solvent-accessible surface area (backbone atoms only — not comparable to full-atom values): 10100 Å² total; per-residue (Å²): 116,49,39,32,38,31,43,24,34,74,42,64,91,69,50,90,51,71,68,58,64,46,57,45,52,62,51,47,54,51,52,30,45,73,58,57,29,43,78,74,50,49,27,35,38,56,68,99,44,43,31,40,38,32,34,33,25,76,44,73,69,38,50,55,51,42,55,50,52,49,34,72,75,36,31,49,68,55,75,25,50,40,41,55,50,92,48,40,56,64,58,46,68,70,99,118,50,40,34,38,30,41,25,36,74,41,64,89,69,52,92,50,70,67,57,62,47,58,47,52,62,52,46,55,51,52,30,45,75,58,57,28,45,78,74,49,47,28,36,37,58,68,98,43,42,32,42,38,33,34,33,25,76,45,74,70,37,51,55,51,44,54,49,54,50,34,72,73,35,29,50,66,55,75,26,48,39,41,55,50,91,48,39,57,64,59,47,67,69,100

InterPro domains:
  IPR014845 Protein GYD/TTHA1554 [PF08734] (4-91)

Nearest PDB structures (foldseek):
  2qmw-assembly1_B-2  TM=7.214E-01  e=1.801E-02  Staphylococcus aureus subsp. aureus Mu50
  7mp7-assembly1_A  TM=6.297E-01  e=2.514E-02  Thermus thermophilus
  4oi3-assembly1_B  TM=6.594E-01  e=3.070E-02  Streptomyces coelicolor A3(2)
  1x8d-assembly2_D  TM=5.765E-01  e=1.925E-02  Escherichia coli
  7evo-assembly1_D  TM=5.351E-01  e=5.981E-02  Homo sapiens

pLDDT: mean 93.31, std 5.59, range [62.56, 98.31]

Foldseek 3Di:
DWKKKKFKAAQPVLDDDPVLVVVVVVVLCVQQVVLAKHWDDKDQDDDDTGIMTMMDHDDPVSQVVSQVVVVVSRIDIDMDTDDDVVCVVVVVVVD/DWKKKKFKAAQPVLDDDPVLVVVVVVVLCVQQVVLAKHWDDKDQDDDDTGIMTMMDHDDPVSQVVSQVVVVVSRIDIDMDTDDDVVCVVVVVVVD